Protein AF-A0AAU7DNV6-F1 (afdb_monomer)

Sequence (273 aa):
MPRALHLWHLASLDAPTVAVVWTIAFASAAGVHLDAWVLLLIACGTWCVYVGDRLLDVQRAMRLDSLDNPRERHYFHWHHRRWLIPGACAAAAIAALLIVDRMSSAARHRDSVLAAAALLYFSGVHSTATMPHWIRKRMSKEFVVGLLFTAGCAAPTLARIAPVRWPLIVCLASFAALAWLNCFAIERWESSDFETGISSRSNTLSIVFFVMAAALSFVSTQIAGMVCIAGISATLLTLLDLTRRRVSTLTLRTLADMVLLTPLILLASVRPG

pLDDT: mean 81.71, std 15.05, range [42.62, 98.12]

Radius of gyration: 18.82 Å; Cα contacts (8 Å, |Δi|>4): 271; chains: 1; bounding box: 52×43×55 Å

Foldseek 3Di:
DDPVLLCCVLLVVLLLLLLLLLLVLLCVLLVHDDDPLLSLLSSLVRSLLRLVLLQLVLVVCVVVVPVVDPDPSSVSSVVCVVPSVVSNVVSVVSNVCCCVPPNDPVLCVVVVVLVVVVVCLSVVVSPPPPDDPVCVVVDPNLLVVLLSSLCSSCSVNPVVDPPDDVLSVVLSVLSSLLSSLLSVQLVQLVDPNLPDFCLVVLQVSLVVLLVSLVVCCVPDVSSSVSSNLSSQLSVQSNVLRVCSVVDDSSVSSSSNSVSSSSSVVVVVVDDDD

Mean predicted aligned error: 8.08 Å

Organism: NCBI:txid3036704

Nearest PDB structures (foldseek):
  1vg6-assembly1_A  TM=4.071E-01  e=8.558E+00  Thermotoga maritima

Secondary structure (DSSP, 8-state):
--HHHHHHHHTT-HHHHHHHHHHHHHHHHTT----HHHHHHHHHHHHHHHHHHHHHHHHHHHHTT-TT---HHHHHHHHHHHHHHHHHHHHHHHHHHHHHHHS-HHHHHHHHHHHHHHHHHHHHHH-TTSS-HHHHHHS-HHHHHHHHHHHHHHHHHHTT-SSPPHHHHHHHHHHHHHHHHHHHHHHHHHSS-TTS-SHHHHHHHHHHHHHHHHHHTTT-HHHHHHHHHHHHHHHHHHHHHHHGGGS-HHHHHHHHHHHTTTTHHHHHHS---

Structure (mmCIF, N/CA/C/O backbone):
data_AF-A0AAU7DNV6-F1
#
_entry.id   AF-A0AAU7DNV6-F1
#
loop_
_atom_site.group_PDB
_atom_site.id
_atom_site.type_symbol
_atom_site.label_atom_id
_atom_site.label_alt_id
_atom_site.label_comp_id
_atom_site.label_asym_id
_atom_site.label_entity_id
_atom_site.label_seq_id
_atom_site.pdbx_PDB_ins_code
_atom_site.Cartn_x
_atom_site.Cartn_y
_atom_site.Cartn_z
_atom_site.occupancy
_atom_site.B_iso_or_equiv
_atom_site.auth_seq_id
_atom_site.auth_comp_id
_atom_site.auth_asym_id
_atom_site.auth_atom_id
_atom_site.pdbx_PDB_model_num
ATOM 1 N N . MET A 1 1 ? 17.230 -16.523 -4.256 1.00 54.81 1 MET A N 1
ATOM 2 C CA . MET A 1 1 ? 15.874 -16.265 -3.722 1.00 54.81 1 MET A CA 1
ATOM 3 C C . MET A 1 1 ? 14.869 -17.204 -4.377 1.00 54.81 1 MET A C 1
ATOM 5 O O . MET A 1 1 ? 15.098 -17.580 -5.523 1.00 54.81 1 MET A O 1
ATOM 9 N N . PRO A 1 2 ? 13.802 -17.622 -3.675 1.00 73.19 2 PRO A N 1
ATOM 10 C CA . PRO A 1 2 ? 12.838 -18.583 -4.205 1.00 73.19 2 PRO A CA 1
ATOM 11 C C . PRO A 1 2 ? 12.057 -17.997 -5.390 1.00 73.19 2 PRO A C 1
ATOM 13 O O . PRO A 1 2 ? 11.548 -16.880 -5.316 1.00 73.19 2 PRO A O 1
ATOM 16 N N . ARG A 1 3 ? 11.933 -18.773 -6.479 1.00 79.88 3 ARG A N 1
ATOM 17 C CA . ARG A 1 3 ? 11.238 -18.397 -7.731 1.00 79.88 3 ARG A CA 1
ATOM 18 C C . ARG A 1 3 ? 9.818 -17.855 -7.505 1.00 79.88 3 ARG A C 1
ATOM 20 O O . ARG A 1 3 ? 9.367 -17.005 -8.264 1.00 79.88 3 ARG A O 1
ATOM 27 N N . ALA A 1 4 ? 9.149 -18.301 -6.443 1.00 81.06 4 ALA A N 1
ATOM 28 C CA . ALA A 1 4 ? 7.807 -17.862 -6.069 1.00 81.06 4 ALA A CA 1
ATOM 29 C C . ALA A 1 4 ? 7.707 -16.352 -5.783 1.00 81.06 4 ALA A C 1
ATOM 31 O O . ALA A 1 4 ? 6.745 -15.727 -6.215 1.00 81.06 4 ALA A O 1
ATOM 32 N N . LEU A 1 5 ? 8.704 -15.744 -5.125 1.00 78.56 5 LEU A N 1
ATOM 33 C CA . LEU A 1 5 ? 8.682 -14.306 -4.817 1.00 78.56 5 LEU A CA 1
ATOM 34 C C . LEU A 1 5 ? 8.793 -13.455 -6.084 1.00 78.56 5 LEU A C 1
ATOM 36 O O . LEU A 1 5 ? 8.085 -12.464 -6.240 1.00 78.56 5 LEU A O 1
ATOM 40 N N . HIS A 1 6 ? 9.639 -13.877 -7.025 1.00 76.94 6 HIS A N 1
ATOM 41 C CA . HIS A 1 6 ? 9.736 -13.205 -8.316 1.00 76.94 6 HIS A CA 1
ATOM 42 C C . HIS A 1 6 ? 8.442 -13.365 -9.116 1.00 76.94 6 HIS A C 1
ATOM 44 O O . HIS A 1 6 ? 7.996 -12.398 -9.715 1.00 76.94 6 HIS A O 1
ATOM 50 N N . LEU A 1 7 ? 7.804 -14.540 -9.097 1.00 78.56 7 LEU A N 1
ATOM 51 C CA . LEU A 1 7 ? 6.511 -14.740 -9.760 1.00 78.56 7 LEU A CA 1
ATOM 52 C C . LEU A 1 7 ? 5.399 -13.888 -9.138 1.00 78.56 7 LEU A C 1
ATOM 54 O O . LEU A 1 7 ? 4.615 -13.312 -9.882 1.00 78.56 7 LEU A O 1
ATOM 58 N N . TRP A 1 8 ? 5.356 -13.758 -7.811 1.00 81.88 8 TRP A N 1
ATOM 59 C CA . TRP A 1 8 ? 4.411 -12.884 -7.108 1.00 81.88 8 TRP A CA 1
ATOM 60 C C . TRP A 1 8 ? 4.536 -11.424 -7.567 1.00 81.88 8 TRP A C 1
ATOM 62 O O . TRP A 1 8 ? 3.542 -10.814 -7.964 1.00 81.88 8 TRP A O 1
ATOM 72 N N . HIS A 1 9 ? 5.763 -10.901 -7.626 1.00 79.81 9 HIS A N 1
ATOM 73 C CA . HIS A 1 9 ? 6.027 -9.548 -8.121 1.00 79.81 9 HIS A CA 1
ATOM 74 C C . HIS A 1 9 ? 5.770 -9.412 -9.634 1.00 79.81 9 HIS A C 1
ATOM 76 O O . HIS A 1 9 ? 5.150 -8.448 -10.085 1.00 79.81 9 HIS A O 1
ATOM 82 N N . LEU A 1 10 ? 6.202 -10.381 -10.451 1.00 75.31 10 LEU A N 1
ATOM 83 C CA . LEU A 1 10 ? 6.039 -10.354 -11.912 1.00 75.31 10 LEU A CA 1
ATOM 84 C C . LEU A 1 10 ? 4.572 -10.477 -12.344 1.00 75.31 10 LEU A C 1
ATOM 86 O O . LEU A 1 10 ? 4.164 -9.808 -13.291 1.00 75.31 10 LEU A O 1
ATOM 90 N N . ALA A 1 11 ? 3.770 -11.263 -11.624 1.00 78.06 11 ALA A N 1
ATOM 91 C CA . ALA A 1 11 ? 2.325 -11.376 -11.818 1.00 78.06 11 ALA A CA 1
ATOM 92 C C . ALA A 1 11 ? 1.539 -10.170 -11.270 1.00 78.06 11 ALA A C 1
ATOM 94 O O . ALA A 1 11 ? 0.307 -10.161 -11.341 1.00 78.06 11 ALA A O 1
ATOM 95 N N . SER A 1 12 ? 2.234 -9.151 -10.743 1.00 83.19 12 SER A N 1
ATOM 96 C CA . SER A 1 12 ? 1.633 -7.929 -10.197 1.00 83.19 12 SER A CA 1
ATOM 97 C C . SER A 1 12 ? 0.739 -8.188 -8.974 1.00 83.19 12 SER A C 1
ATOM 99 O O . SER A 1 12 ? -0.202 -7.437 -8.734 1.00 83.19 12 SER A O 1
ATOM 101 N N . LEU A 1 13 ? 0.983 -9.277 -8.233 1.00 86.88 13 LEU A N 1
ATOM 102 C CA . LEU A 1 13 ? 0.188 -9.672 -7.060 1.00 86.88 13 LEU A CA 1
ATOM 103 C C . LEU A 1 13 ? 0.658 -9.002 -5.765 1.00 86.88 13 LEU A C 1
ATOM 105 O O . LEU A 1 13 ? -0.060 -9.018 -4.767 1.00 86.88 13 LEU A O 1
ATOM 109 N N . ASP A 1 14 ? 1.826 -8.379 -5.796 1.00 89.81 14 ASP A N 1
ATOM 110 C CA . ASP A 1 14 ? 2.387 -7.529 -4.752 1.00 89.81 14 ASP A CA 1
ATOM 111 C C . ASP A 1 14 ? 1.444 -6.413 -4.304 1.00 89.81 14 ASP A C 1
ATOM 113 O O . ASP A 1 14 ? 0.979 -6.430 -3.160 1.00 89.81 14 ASP A O 1
ATOM 117 N N . ALA A 1 15 ? 1.086 -5.495 -5.201 1.00 90.06 15 ALA A N 1
ATOM 118 C CA . ALA A 1 15 ? 0.243 -4.354 -4.858 1.00 90.06 15 ALA A CA 1
ATOM 119 C C . ALA A 1 15 ? -1.151 -4.765 -4.331 1.00 90.06 15 ALA A C 1
ATOM 121 O O . ALA A 1 15 ? -1.557 -4.245 -3.289 1.00 90.06 15 ALA A O 1
ATOM 122 N N . PRO A 1 16 ? -1.878 -5.724 -4.946 1.00 93.00 16 PRO A N 1
ATOM 123 C CA . PRO A 1 16 ? -3.138 -6.238 -4.399 1.00 93.00 16 PRO A CA 1
ATOM 124 C C . PRO A 1 16 ? -2.992 -6.867 -3.013 1.00 93.00 16 PRO A C 1
ATOM 126 O O . PRO A 1 16 ? -3.851 -6.662 -2.158 1.00 93.00 16 PRO A O 1
ATOM 129 N N . THR A 1 17 ? -1.907 -7.611 -2.768 1.00 94.81 17 THR A N 1
ATOM 130 C CA . THR A 1 17 ? -1.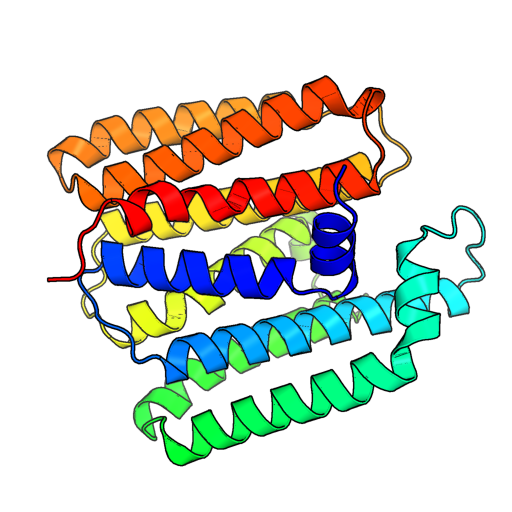665 -8.235 -1.458 1.00 94.81 17 THR A CA 1
ATOM 131 C C . THR A 1 17 ? -1.467 -7.160 -0.393 1.00 94.81 17 THR A C 1
ATOM 133 O O . THR A 1 17 ? -2.117 -7.203 0.650 1.00 94.81 17 THR A O 1
ATOM 136 N N . VAL A 1 18 ? -0.626 -6.158 -0.672 1.00 95.94 18 VAL A N 1
ATOM 137 C CA . VAL A 1 18 ? -0.413 -5.017 0.230 1.00 95.94 18 VAL A CA 1
ATOM 138 C C . VAL A 1 18 ? -1.728 -4.273 0.474 1.00 95.94 18 VAL A C 1
ATOM 140 O O . VAL A 1 18 ? -2.048 -3.973 1.624 1.00 95.94 18 VAL A O 1
ATOM 143 N N . ALA A 1 19 ? -2.518 -4.030 -0.576 1.00 95.56 19 ALA A N 1
ATOM 144 C CA . ALA A 1 19 ? -3.788 -3.319 -0.469 1.00 95.56 19 ALA A CA 1
ATOM 145 C C . ALA A 1 19 ? -4.777 -4.041 0.453 1.00 95.56 19 ALA A C 1
ATOM 147 O O . ALA A 1 19 ? -5.354 -3.426 1.349 1.00 95.56 19 ALA A O 1
ATOM 148 N N . VAL A 1 20 ? -4.941 -5.355 0.282 1.00 96.50 20 VAL A N 1
ATOM 149 C CA . VAL A 1 20 ? -5.820 -6.168 1.134 1.00 96.50 20 VAL A CA 1
ATOM 150 C C . VAL A 1 20 ? -5.336 -6.167 2.582 1.00 96.50 20 VAL A C 1
ATOM 152 O O . VAL A 1 20 ? -6.133 -5.912 3.483 1.00 96.50 20 VAL A O 1
ATOM 155 N N . VAL A 1 21 ? -4.040 -6.393 2.819 1.00 96.69 21 VAL A N 1
ATOM 156 C CA . VAL A 1 21 ? -3.469 -6.427 4.176 1.00 96.69 21 VAL A CA 1
ATOM 157 C C . VAL A 1 21 ? -3.694 -5.106 4.905 1.00 96.69 21 VAL A C 1
ATOM 159 O O . VA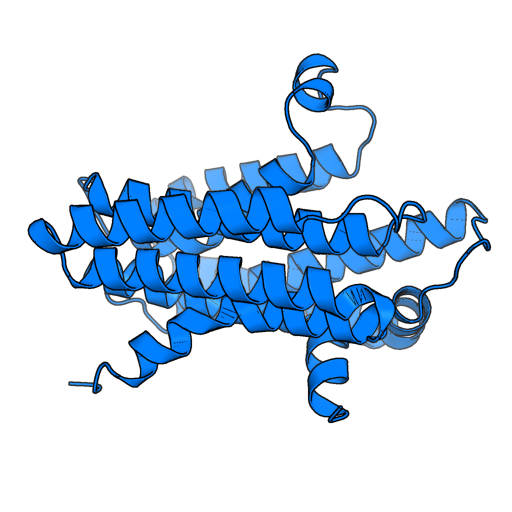L A 1 21 ? -4.159 -5.110 6.045 1.00 96.69 21 VAL A O 1
ATOM 162 N N . TRP A 1 22 ? -3.431 -3.973 4.253 1.00 96.62 22 TRP A N 1
ATOM 163 C CA . TRP A 1 22 ? -3.638 -2.662 4.867 1.00 96.62 22 TRP A CA 1
ATOM 164 C C . TRP A 1 22 ? -5.112 -2.279 4.995 1.00 96.62 22 TRP A C 1
ATOM 166 O O . TRP A 1 22 ? -5.486 -1.656 5.985 1.00 96.62 22 TRP A O 1
ATOM 176 N N . THR A 1 23 ? -5.975 -2.722 4.077 1.00 96.38 23 THR A N 1
ATOM 177 C CA . THR A 1 23 ? -7.435 -2.575 4.214 1.00 96.38 23 THR A CA 1
ATOM 178 C C . THR A 1 23 ? -7.936 -3.283 5.477 1.00 96.38 23 THR A C 1
ATOM 180 O O . THR A 1 23 ? -8.662 -2.689 6.277 1.00 96.38 23 THR A O 1
ATOM 183 N N . ILE A 1 24 ? -7.495 -4.526 5.709 1.00 96.12 24 ILE A N 1
ATOM 184 C CA . ILE A 1 24 ? -7.813 -5.279 6.931 1.00 96.12 24 ILE A CA 1
ATOM 185 C C . ILE A 1 24 ? -7.210 -4.588 8.159 1.00 96.12 24 ILE A C 1
ATOM 187 O O . ILE A 1 24 ? -7.892 -4.449 9.172 1.00 96.12 24 ILE A O 1
ATOM 191 N N . ALA A 1 25 ? -5.961 -4.121 8.083 1.00 95.25 25 ALA A N 1
ATOM 192 C CA . ALA A 1 25 ? -5.298 -3.437 9.191 1.00 95.25 25 ALA A CA 1
ATOM 193 C C . ALA A 1 25 ? -6.045 -2.161 9.614 1.00 95.25 25 ALA A C 1
ATOM 195 O O . ALA A 1 25 ? -6.243 -1.938 10.808 1.00 95.25 25 ALA A O 1
ATOM 196 N N . PHE A 1 26 ? -6.524 -1.357 8.660 1.00 95.62 26 PHE A N 1
ATOM 197 C CA . PHE A 1 26 ? -7.333 -0.174 8.954 1.00 95.62 26 PHE A CA 1
ATOM 198 C C . PHE A 1 26 ? -8.692 -0.523 9.538 1.00 95.62 26 PHE A C 1
ATOM 200 O O . PHE A 1 26 ? -9.113 0.114 10.501 1.00 95.62 26 PHE A O 1
ATOM 207 N N . ALA A 1 27 ? -9.370 -1.528 8.981 1.00 94.75 27 ALA A N 1
ATOM 208 C CA . ALA A 1 27 ? -10.641 -1.999 9.515 1.00 94.75 27 ALA A CA 1
ATOM 209 C C . ALA A 1 27 ? -10.481 -2.483 10.960 1.00 94.75 27 ALA A C 1
ATOM 211 O O . ALA A 1 27 ? -11.198 -2.022 11.845 1.00 94.75 27 ALA A O 1
ATOM 212 N N . SER A 1 28 ? -9.457 -3.302 11.212 1.00 93.44 28 SER A N 1
ATOM 213 C CA . SER A 1 28 ? -9.078 -3.759 12.545 1.00 93.44 28 SER A CA 1
ATOM 214 C C . SER A 1 28 ? -8.833 -2.572 13.476 1.00 93.44 28 SER A C 1
ATOM 216 O O . SER A 1 28 ? -9.503 -2.471 14.500 1.00 93.44 28 SER A O 1
ATOM 218 N N . ALA A 1 29 ? -7.961 -1.628 13.100 1.00 92.88 29 ALA A N 1
ATOM 219 C CA . ALA A 1 29 ? -7.630 -0.445 13.901 1.00 92.88 29 ALA A CA 1
ATOM 220 C C . ALA A 1 29 ? -8.836 0.463 14.207 1.00 92.88 29 ALA A C 1
ATOM 222 O O . ALA A 1 29 ? -8.824 1.196 15.197 1.00 92.88 29 ALA A O 1
ATOM 223 N N . ALA A 1 30 ? -9.866 0.425 13.360 1.00 93.25 30 ALA A N 1
ATOM 224 C CA . ALA A 1 30 ? -11.122 1.140 13.549 1.00 93.25 30 ALA A CA 1
ATOM 225 C C . ALA A 1 30 ? -12.202 0.317 14.281 1.00 93.25 30 ALA A C 1
ATOM 227 O O . ALA A 1 30 ? -13.277 0.851 14.548 1.00 93.25 30 ALA A O 1
ATOM 228 N N . GLY A 1 31 ? -11.946 -0.957 14.598 1.00 92.56 31 GLY A N 1
ATOM 229 C CA . GLY A 1 31 ? -12.927 -1.871 15.193 1.00 92.56 31 GLY A CA 1
ATOM 230 C C . GLY A 1 31 ? -14.056 -2.276 14.237 1.00 92.56 31 GLY A C 1
ATOM 231 O O . GLY A 1 31 ? -15.156 -2.598 14.679 1.00 92.56 31 GLY A O 1
ATOM 232 N N . VAL A 1 32 ? -13.810 -2.227 12.927 1.00 92.56 32 VAL A N 1
ATOM 233 C CA . VAL A 1 32 ? -14.787 -2.514 11.871 1.00 92.56 32 VAL A CA 1
ATOM 234 C C . VAL A 1 32 ? -14.537 -3.892 11.278 1.00 92.56 32 VAL A C 1
ATOM 236 O O . VAL A 1 32 ? -13.401 -4.260 10.985 1.00 92.56 32 VAL A O 1
ATOM 239 N N . HIS A 1 33 ? -15.618 -4.624 11.018 1.00 91.69 33 HIS A N 1
ATOM 240 C CA . HIS A 1 33 ? -15.576 -5.863 10.250 1.00 91.69 33 HIS A CA 1
ATOM 241 C C . HIS A 1 33 ? -15.886 -5.568 8.780 1.00 91.69 33 HIS A C 1
ATOM 243 O O . HIS A 1 33 ? -16.833 -4.844 8.462 1.00 91.69 33 HIS A O 1
ATOM 249 N N . LEU A 1 34 ? -15.066 -6.113 7.882 1.00 90.50 34 LEU A N 1
ATOM 250 C CA . LEU A 1 34 ? -15.271 -6.030 6.441 1.00 90.50 34 LEU A CA 1
ATOM 251 C C . LEU A 1 34 ? -15.639 -7.405 5.902 1.00 90.50 34 LEU A C 1
ATOM 253 O O . LEU A 1 34 ? -14.978 -8.397 6.205 1.00 90.50 34 LEU A O 1
ATOM 257 N N . ASP A 1 35 ? -16.661 -7.442 5.057 1.00 91.94 35 ASP A N 1
ATOM 258 C CA . ASP A 1 35 ? -17.031 -8.661 4.355 1.00 91.94 35 ASP A CA 1
ATOM 259 C C . ASP A 1 35 ? -15.944 -9.063 3.350 1.00 91.94 35 ASP A C 1
ATOM 261 O O . ASP A 1 35 ? -15.310 -8.215 2.713 1.00 91.94 35 ASP A O 1
ATOM 265 N N . ALA A 1 36 ? -15.797 -10.367 3.113 1.00 93.12 36 ALA A N 1
ATOM 266 C CA . ALA A 1 36 ? -14.807 -10.900 2.175 1.00 93.12 36 ALA A CA 1
ATOM 267 C C . ALA A 1 36 ? -14.948 -10.335 0.747 1.00 93.12 36 ALA A C 1
ATOM 269 O O . ALA A 1 36 ? -13.949 -10.162 0.049 1.00 93.12 36 ALA A O 1
ATOM 270 N N . TRP A 1 37 ? -16.169 -9.992 0.318 1.00 90.25 37 TRP A N 1
ATOM 271 C CA . TRP A 1 37 ? -16.403 -9.410 -1.007 1.00 90.25 37 TRP A CA 1
ATOM 272 C C . TRP A 1 37 ? -15.745 -8.032 -1.166 1.00 90.25 37 TRP A C 1
ATOM 274 O O . TRP A 1 37 ? -15.305 -7.696 -2.262 1.00 90.25 37 TRP A O 1
ATOM 284 N N . VAL A 1 38 ? -15.621 -7.256 -0.083 1.00 89.94 38 VAL A N 1
ATOM 285 C CA . VAL A 1 38 ? -14.932 -5.956 -0.087 1.00 89.94 38 VAL A CA 1
ATOM 286 C C . VAL A 1 38 ? -13.443 -6.157 -0.345 1.00 89.94 38 VAL A C 1
ATOM 288 O O . VAL A 1 38 ? -12.847 -5.453 -1.153 1.00 89.94 38 VAL A O 1
ATOM 291 N N . LEU A 1 39 ? -12.843 -7.148 0.316 1.00 93.69 39 LEU A N 1
ATOM 292 C CA . LEU A 1 39 ? -11.428 -7.475 0.152 1.00 93.69 39 LEU A CA 1
ATOM 293 C C . LEU A 1 39 ? -11.143 -7.994 -1.259 1.00 93.69 39 LEU A C 1
ATOM 295 O O . LEU A 1 39 ? -10.151 -7.600 -1.867 1.00 93.69 39 LEU A O 1
ATOM 299 N N . LEU A 1 40 ? -12.043 -8.819 -1.802 1.00 92.75 40 LEU A N 1
ATOM 300 C CA . LEU A 1 40 ? -11.969 -9.275 -3.187 1.00 92.75 40 LEU A CA 1
ATOM 301 C C . LEU A 1 40 ? -12.078 -8.102 -4.170 1.00 92.75 40 LEU A C 1
ATOM 303 O O . LEU A 1 40 ? -11.301 -8.029 -5.117 1.00 92.75 40 LEU A O 1
ATOM 307 N N . LEU A 1 41 ? -12.989 -7.156 -3.921 1.00 89.50 41 LEU A N 1
ATOM 308 C CA . LEU A 1 41 ? -13.134 -5.950 -4.734 1.00 89.50 41 LEU A CA 1
ATOM 309 C C . LEU A 1 41 ? -11.852 -5.104 -4.728 1.00 89.50 41 LEU A C 1
ATOM 311 O O . LEU A 1 41 ? -11.402 -4.692 -5.796 1.00 89.50 41 LEU A O 1
ATOM 315 N N . ILE A 1 42 ? -11.240 -4.887 -3.559 1.00 91.62 42 ILE A N 1
ATOM 316 C CA . ILE A 1 42 ? -9.957 -4.176 -3.440 1.00 91.62 42 ILE A CA 1
ATOM 317 C C . ILE A 1 42 ? -8.852 -4.928 -4.188 1.00 91.62 42 ILE A C 1
ATOM 319 O O . ILE A 1 42 ? -8.159 -4.325 -5.004 1.00 91.62 42 ILE A O 1
ATOM 323 N N . ALA A 1 43 ? -8.726 -6.243 -3.989 1.00 92.75 43 ALA A N 1
ATOM 324 C CA . ALA A 1 43 ? -7.722 -7.053 -4.674 1.00 92.75 43 ALA A CA 1
ATOM 325 C C . ALA A 1 43 ? -7.862 -6.969 -6.204 1.00 92.75 43 ALA A C 1
ATOM 327 O O . ALA A 1 43 ? -6.891 -6.673 -6.901 1.00 92.75 43 ALA A O 1
ATOM 328 N N . CYS A 1 44 ? -9.075 -7.179 -6.729 1.00 88.75 44 CYS A N 1
ATOM 329 C CA . CYS A 1 44 ? -9.363 -7.103 -8.159 1.00 88.75 44 CYS A CA 1
ATOM 330 C C . CYS A 1 44 ? -9.143 -5.691 -8.710 1.00 88.75 44 CYS A C 1
ATOM 332 O O . CYS A 1 44 ? -8.524 -5.544 -9.762 1.00 88.75 44 CYS A O 1
ATOM 334 N N . GLY A 1 45 ? -9.612 -4.657 -8.008 1.00 87.50 45 GLY A N 1
ATOM 335 C CA . GLY A 1 45 ? -9.465 -3.262 -8.420 1.00 87.50 45 GLY A CA 1
ATOM 336 C C . GLY A 1 45 ? -8.000 -2.836 -8.493 1.00 87.50 45 GLY A C 1
ATOM 337 O O . GLY A 1 45 ? -7.546 -2.358 -9.533 1.00 87.50 45 GLY A O 1
ATOM 338 N N . THR A 1 46 ? -7.237 -3.080 -7.424 1.00 89.62 46 THR A N 1
ATOM 339 C CA . THR A 1 46 ? -5.799 -2.790 -7.382 1.00 89.62 46 THR A CA 1
ATOM 340 C C . THR A 1 46 ? -5.049 -3.568 -8.454 1.00 89.62 46 THR A C 1
ATOM 342 O O . THR A 1 46 ? -4.215 -2.988 -9.143 1.00 89.62 46 THR A O 1
ATOM 345 N N . TRP A 1 47 ? -5.359 -4.853 -8.650 1.00 89.44 47 TRP A N 1
ATOM 346 C CA . TRP A 1 47 ? -4.677 -5.662 -9.658 1.00 89.44 47 TRP A CA 1
ATOM 347 C C . TRP A 1 47 ? -4.946 -5.160 -11.078 1.00 89.44 47 TRP A C 1
ATOM 349 O O . TRP A 1 47 ? -4.004 -5.009 -11.852 1.00 89.44 47 TRP A O 1
ATOM 359 N N . CYS A 1 48 ? -6.199 -4.821 -11.405 1.00 84.56 48 CYS A N 1
ATOM 360 C CA . CYS A 1 48 ? -6.560 -4.245 -12.703 1.00 84.56 48 CYS A CA 1
ATOM 361 C C . CYS A 1 48 ? -5.785 -2.961 -12.994 1.00 84.56 48 CYS A C 1
ATOM 363 O O . CYS A 1 48 ? -5.180 -2.831 -14.058 1.00 84.56 48 CYS A O 1
ATOM 365 N N . VAL A 1 49 ? -5.799 -2.021 -12.043 1.00 83.12 49 VAL A N 1
ATOM 366 C CA . VAL A 1 49 ? -5.103 -0.737 -12.182 1.00 83.12 49 VAL A CA 1
ATOM 367 C C . VAL A 1 49 ? -3.604 -0.967 -12.345 1.00 83.12 49 VAL A C 1
ATOM 369 O O . VAL A 1 49 ? -2.994 -0.399 -13.245 1.00 83.12 49 VAL A O 1
ATOM 372 N N . TYR A 1 50 ? -3.021 -1.846 -11.531 1.00 84.38 50 TYR A N 1
ATOM 373 C CA . TYR A 1 50 ? -1.582 -2.076 -11.514 1.00 84.38 50 TYR A CA 1
ATOM 374 C C . TYR A 1 50 ? -1.068 -2.831 -12.751 1.00 84.38 50 TYR A C 1
ATOM 376 O O . TYR A 1 50 ? -0.016 -2.499 -13.297 1.00 84.38 50 TYR A O 1
ATOM 384 N N . VAL A 1 51 ? -1.819 -3.817 -13.253 1.00 82.44 51 VAL A N 1
ATOM 385 C CA . VAL A 1 51 ? -1.522 -4.468 -14.541 1.00 82.44 51 VAL A CA 1
ATOM 386 C C . VAL A 1 51 ? -1.679 -3.476 -15.694 1.00 82.44 51 VAL A C 1
ATOM 388 O O . VAL A 1 51 ? -0.835 -3.452 -16.588 1.00 82.44 51 VAL A O 1
ATOM 391 N N . GLY A 1 52 ? -2.724 -2.642 -15.673 1.00 79.50 52 GLY A N 1
ATOM 392 C CA . GLY A 1 52 ? -2.952 -1.609 -16.684 1.00 79.50 52 GLY A CA 1
ATOM 393 C C . GLY A 1 52 ? -1.803 -0.603 -16.768 1.00 79.50 52 GLY A C 1
ATOM 394 O O . GLY A 1 52 ? -1.266 -0.386 -17.853 1.00 79.50 52 GLY A O 1
ATOM 395 N N . ASP A 1 53 ? -1.386 -0.061 -15.624 1.00 76.62 53 ASP A N 1
ATOM 396 C CA . ASP A 1 53 ? -0.238 0.842 -15.471 1.00 76.62 53 ASP A CA 1
ATOM 397 C C . ASP A 1 53 ? 1.040 0.237 -16.079 1.00 76.62 53 ASP A C 1
ATOM 399 O O . ASP A 1 53 ? 1.631 0.791 -17.008 1.00 76.62 53 ASP A O 1
ATOM 403 N N . ARG A 1 54 ? 1.379 -0.998 -15.685 1.00 76.56 54 ARG A N 1
ATOM 404 C CA . ARG A 1 54 ? 2.557 -1.712 -16.204 1.00 76.56 54 ARG A CA 1
ATOM 405 C C . ARG A 1 54 ? 2.489 -1.984 -17.713 1.00 76.56 54 ARG A C 1
ATOM 407 O O . ARG A 1 54 ? 3.516 -1.929 -18.390 1.00 76.56 54 ARG A O 1
ATOM 414 N N . LEU A 1 55 ? 1.311 -2.279 -18.269 1.00 77.50 55 LEU A N 1
ATOM 415 C CA . LEU A 1 55 ? 1.143 -2.473 -19.715 1.00 77.50 55 LEU A CA 1
ATOM 416 C C . LEU A 1 55 ? 1.298 -1.157 -20.496 1.00 77.50 55 LEU A C 1
ATOM 418 O O . LEU A 1 55 ? 1.883 -1.168 -21.582 1.00 77.50 55 LEU A O 1
ATOM 422 N N . LEU A 1 56 ? 0.805 -0.035 -19.961 1.00 74.12 56 LEU A N 1
ATOM 423 C CA . LEU A 1 56 ? 0.967 1.292 -20.566 1.00 74.12 56 LEU A CA 1
ATOM 424 C C . LEU A 1 56 ? 2.432 1.746 -20.549 1.00 74.12 56 LEU A C 1
ATOM 426 O O . LEU A 1 56 ? 2.919 2.267 -21.558 1.00 74.12 56 LEU A O 1
ATOM 430 N N . ASP A 1 57 ? 3.150 1.483 -19.458 1.00 72.25 57 ASP A N 1
ATOM 431 C CA . ASP A 1 57 ? 4.587 1.749 -19.347 1.00 72.25 57 ASP A CA 1
ATOM 432 C C . ASP A 1 57 ? 5.398 0.973 -20.392 1.00 72.25 57 ASP A C 1
ATOM 434 O O . ASP A 1 57 ? 6.243 1.550 -21.082 1.00 72.25 57 ASP A O 1
ATOM 438 N N . VAL A 1 58 ? 5.088 -0.315 -20.593 1.00 71.31 58 VAL A N 1
ATOM 439 C CA . VAL A 1 58 ? 5.701 -1.129 -21.658 1.00 71.31 58 VAL A CA 1
ATOM 440 C C . VAL A 1 58 ? 5.442 -0.523 -23.036 1.00 71.31 58 VAL A C 1
ATOM 442 O O . VAL A 1 58 ? 6.366 -0.406 -23.840 1.00 71.31 58 VAL A O 1
ATOM 445 N N . GLN A 1 59 ? 4.204 -0.112 -23.327 1.00 71.12 59 GLN A N 1
ATOM 446 C CA . GLN A 1 59 ? 3.866 0.475 -24.627 1.00 71.12 59 GLN A CA 1
ATOM 447 C C . GLN A 1 59 ? 4.634 1.772 -24.899 1.00 71.12 59 GLN A C 1
ATOM 449 O O . GLN A 1 59 ? 5.045 2.009 -26.034 1.00 71.12 59 GLN A O 1
ATOM 454 N N . ARG A 1 60 ? 4.847 2.611 -23.881 1.00 68.44 60 ARG A N 1
ATOM 455 C CA . ARG A 1 60 ? 5.622 3.854 -24.016 1.00 68.44 60 ARG A CA 1
ATOM 456 C C . ARG A 1 60 ? 7.099 3.596 -24.231 1.00 68.44 60 ARG A C 1
ATOM 458 O O . ARG A 1 60 ? 7.675 4.204 -25.128 1.00 68.44 60 ARG A O 1
ATOM 465 N N . ALA A 1 61 ? 7.679 2.683 -23.455 1.00 68.44 61 ALA A N 1
ATOM 466 C CA . ALA A 1 61 ? 9.080 2.303 -23.598 1.00 68.44 61 ALA A CA 1
ATOM 467 C C . ALA A 1 61 ? 9.379 1.776 -25.012 1.00 68.44 61 ALA A C 1
ATOM 469 O O . ALA A 1 61 ? 10.391 2.140 -25.599 1.00 68.44 61 ALA A O 1
ATOM 470 N N . MET A 1 62 ? 8.455 0.999 -25.590 1.00 68.19 62 MET A N 1
ATOM 471 C CA . MET A 1 62 ? 8.575 0.495 -26.964 1.00 68.19 62 MET A CA 1
ATOM 472 C C . MET A 1 62 ? 8.401 1.590 -28.030 1.00 68.19 62 MET A C 1
ATOM 474 O O . MET A 1 62 ? 8.987 1.489 -29.097 1.00 68.19 62 MET A O 1
ATOM 478 N N . ARG A 1 63 ? 7.591 2.629 -27.777 1.00 68.06 63 ARG A N 1
ATOM 479 C CA . ARG A 1 63 ? 7.379 3.738 -28.733 1.00 68.06 63 ARG A CA 1
ATOM 480 C C . ARG A 1 63 ? 8.534 4.736 -28.779 1.00 68.06 63 ARG A C 1
ATOM 482 O O . ARG A 1 63 ? 8.689 5.413 -29.787 1.00 68.06 63 ARG A O 1
ATOM 489 N N . LEU A 1 64 ? 9.277 4.878 -27.685 1.00 65.19 64 LEU A N 1
ATOM 490 C CA . LEU A 1 64 ? 10.339 5.878 -27.539 1.00 65.19 64 LEU A CA 1
ATOM 491 C C . LEU A 1 64 ? 11.734 5.344 -27.912 1.00 65.19 64 LEU A C 1
ATOM 493 O O . LEU A 1 64 ? 12.712 6.036 -27.639 1.00 65.19 64 LEU A O 1
ATOM 497 N N . ASP A 1 65 ? 11.833 4.129 -28.476 1.00 56.56 65 ASP A N 1
ATOM 498 C CA . ASP A 1 65 ? 13.085 3.446 -28.870 1.00 56.56 65 ASP A CA 1
ATOM 499 C C . ASP A 1 65 ? 14.212 3.556 -27.823 1.00 56.56 65 ASP A C 1
ATOM 501 O O . ASP A 1 65 ? 15.407 3.561 -28.112 1.00 56.56 65 ASP A O 1
ATOM 505 N N . SER A 1 66 ? 13.819 3.648 -26.551 1.00 54.19 66 SER A N 1
ATOM 506 C CA . SER A 1 66 ? 14.725 3.835 -25.424 1.00 54.19 66 SER A CA 1
ATOM 507 C C . SER A 1 66 ? 15.291 2.470 -25.031 1.00 54.19 66 SER A C 1
ATOM 509 O O . SER A 1 66 ? 14.899 1.877 -24.026 1.00 54.19 66 SER A O 1
ATOM 511 N N . LEU A 1 67 ? 16.182 1.936 -25.870 1.00 50.22 67 LEU A N 1
ATOM 512 C CA . LEU A 1 67 ? 16.838 0.633 -25.701 1.00 50.22 67 LEU A CA 1
ATOM 513 C C . LEU A 1 67 ? 17.875 0.604 -24.563 1.00 50.22 67 LEU A C 1
ATOM 515 O O . LEU A 1 67 ? 18.427 -0.456 -24.278 1.00 50.22 67 LEU A O 1
ATOM 519 N N . ASP A 1 68 ? 18.108 1.719 -23.866 1.00 44.09 68 ASP A N 1
ATOM 520 C CA . ASP A 1 68 ? 19.209 1.851 -22.902 1.00 44.09 68 ASP A CA 1
ATOM 521 C C . ASP A 1 68 ? 19.057 1.065 -21.591 1.00 44.09 68 ASP A C 1
ATOM 523 O O . ASP A 1 68 ? 19.995 1.028 -20.798 1.00 44.09 68 ASP A O 1
ATOM 527 N N . ASN A 1 69 ? 17.935 0.379 -21.340 1.00 45.25 69 ASN A N 1
ATOM 528 C CA . ASN A 1 69 ? 17.916 -0.729 -20.376 1.00 45.25 69 ASN A CA 1
ATOM 529 C C . ASN A 1 69 ? 16.608 -1.539 -20.478 1.00 45.25 69 ASN A C 1
ATOM 531 O O . ASN A 1 69 ? 15.612 -1.171 -19.834 1.00 45.25 69 ASN A O 1
ATOM 535 N N . PRO A 1 70 ? 16.540 -2.649 -21.237 1.00 48.31 70 PRO A N 1
ATOM 536 C CA . PRO A 1 70 ? 15.375 -3.521 -21.216 1.00 48.31 70 PRO A CA 1
ATOM 537 C C . PRO A 1 70 ? 15.350 -4.283 -19.884 1.00 48.31 70 PRO A C 1
ATOM 539 O O . PRO A 1 70 ? 15.786 -5.422 -19.764 1.00 48.31 70 PRO A O 1
ATOM 542 N N . ARG A 1 71 ? 14.823 -3.624 -18.848 1.00 59.97 71 ARG A N 1
ATOM 543 C CA . ARG A 1 71 ? 14.532 -4.219 -17.541 1.00 59.97 71 ARG A CA 1
ATOM 544 C C . ARG A 1 71 ? 13.659 -5.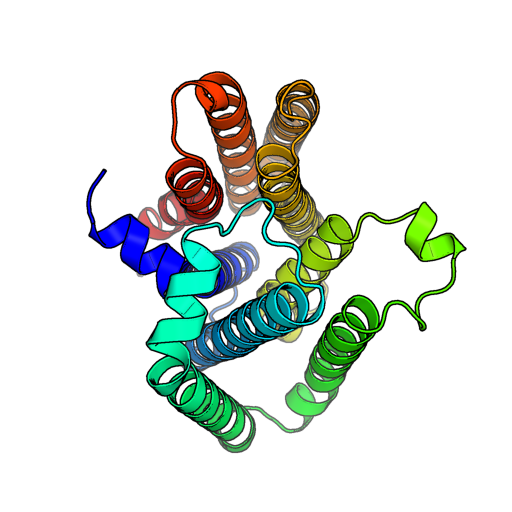450 -17.778 1.00 59.97 71 ARG A C 1
ATOM 546 O O . ARG A 1 71 ? 12.602 -5.321 -18.392 1.00 59.97 71 ARG A O 1
ATOM 553 N N . GLU A 1 72 ? 14.059 -6.602 -17.244 1.00 57.56 72 GLU A N 1
ATOM 554 C CA . GLU A 1 72 ? 13.395 -7.919 -17.350 1.00 57.56 72 GLU A CA 1
ATOM 555 C C . GLU A 1 72 ? 11.851 -7.874 -17.215 1.00 57.56 72 GLU A C 1
ATOM 557 O O . GLU A 1 72 ? 11.133 -8.672 -17.819 1.00 57.56 72 GLU A O 1
ATOM 562 N N . ARG A 1 73 ? 11.319 -6.877 -16.489 1.00 59.28 73 ARG A N 1
ATOM 563 C CA . ARG A 1 73 ? 9.885 -6.573 -16.347 1.00 59.28 73 ARG A CA 1
ATOM 564 C C . ARG A 1 73 ? 9.159 -6.267 -17.662 1.00 59.28 73 ARG A C 1
ATOM 566 O O . ARG A 1 73 ? 8.045 -6.746 -17.854 1.00 59.28 73 ARG A O 1
ATOM 573 N N . HIS A 1 74 ? 9.754 -5.479 -18.560 1.00 62.91 74 HIS A N 1
ATOM 574 C CA . HIS A 1 74 ? 9.062 -5.047 -19.777 1.00 62.91 74 HIS A CA 1
ATOM 575 C C . HIS A 1 74 ? 8.909 -6.219 -20.742 1.00 62.91 74 HIS A C 1
ATOM 577 O O . HIS A 1 74 ? 7.859 -6.381 -21.360 1.00 62.91 74 HIS A O 1
ATOM 583 N N . TYR A 1 75 ? 9.922 -7.087 -20.789 1.00 63.25 75 TYR A N 1
ATOM 584 C CA . TYR A 1 75 ? 9.871 -8.317 -21.561 1.00 63.25 75 TYR A CA 1
ATOM 585 C C . TYR A 1 75 ? 8.811 -9.279 -21.016 1.00 63.25 75 TYR A C 1
ATOM 587 O O . TYR A 1 75 ? 8.010 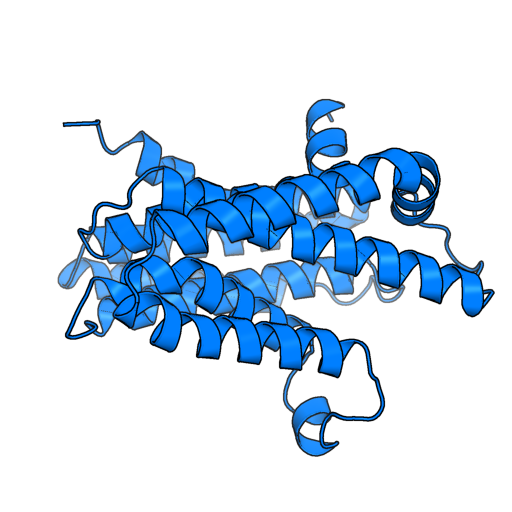-9.792 -21.792 1.00 63.25 75 TYR A O 1
ATOM 595 N N . PHE A 1 76 ? 8.740 -9.478 -19.692 1.00 64.25 76 PHE A N 1
ATOM 596 C CA . PHE A 1 76 ? 7.746 -10.374 -19.093 1.00 64.25 76 PHE A CA 1
ATOM 597 C C . PHE A 1 76 ? 6.306 -9.923 -19.375 1.00 64.25 76 PHE A C 1
ATOM 599 O O . PHE A 1 76 ? 5.511 -10.722 -19.875 1.00 64.25 76 PHE A O 1
ATOM 606 N N . HIS A 1 77 ? 5.982 -8.651 -19.112 1.00 62.59 77 HIS A N 1
ATOM 607 C CA . HIS A 1 77 ? 4.638 -8.097 -19.334 1.00 62.59 77 HIS A CA 1
ATOM 608 C C . HIS A 1 77 ? 4.277 -8.037 -20.818 1.00 62.59 77 HIS A C 1
ATOM 610 O O . HIS A 1 77 ? 3.148 -8.354 -21.186 1.00 62.59 77 HIS A O 1
ATOM 616 N N . TRP A 1 78 ? 5.236 -7.728 -21.697 1.00 66.62 78 TRP A N 1
ATOM 617 C CA . TRP A 1 78 ? 5.023 -7.808 -23.140 1.00 66.62 78 TRP A CA 1
ATOM 618 C C . TRP A 1 78 ? 4.754 -9.245 -23.593 1.00 66.62 78 TRP A C 1
ATOM 620 O O . TRP A 1 78 ? 3.784 -9.485 -24.309 1.00 66.62 78 TRP A O 1
ATOM 630 N N . HIS A 1 79 ? 5.569 -10.209 -23.166 1.00 71.25 79 HIS A N 1
ATOM 631 C CA . HIS A 1 79 ? 5.447 -11.610 -23.568 1.00 71.25 79 HIS A CA 1
ATOM 632 C C . HIS A 1 79 ? 4.137 -12.240 -23.066 1.00 71.25 79 HIS A C 1
ATOM 634 O O . HIS A 1 79 ? 3.459 -12.943 -23.814 1.00 71.25 79 HIS A O 1
ATOM 640 N N . HIS A 1 80 ? 3.720 -11.913 -21.839 1.00 75.56 80 HIS A N 1
ATOM 641 C CA . HIS A 1 80 ? 2.525 -12.476 -21.202 1.00 75.56 80 HIS A CA 1
ATOM 642 C C . HIS A 1 80 ? 1.274 -11.595 -21.327 1.00 75.56 80 HIS A C 1
ATOM 644 O O . HIS A 1 80 ? 0.234 -11.936 -20.763 1.00 75.56 80 HIS A O 1
ATOM 650 N N . ARG A 1 81 ? 1.308 -10.503 -22.109 1.00 76.69 81 ARG A N 1
ATOM 651 C CA . ARG A 1 81 ? 0.154 -9.596 -22.296 1.00 76.69 81 ARG A CA 1
ATOM 652 C C . ARG A 1 81 ? -1.124 -10.312 -22.734 1.00 76.69 81 ARG A C 1
ATOM 654 O O . ARG A 1 81 ? -2.217 -9.903 -22.364 1.00 76.69 81 ARG A O 1
ATOM 661 N N . ARG A 1 82 ? -0.984 -11.408 -23.490 1.00 74.00 82 ARG A N 1
ATOM 662 C CA . ARG A 1 82 ? -2.100 -12.250 -23.952 1.00 74.00 82 ARG A CA 1
ATOM 663 C C . ARG A 1 82 ? -2.855 -12.938 -22.812 1.00 74.00 82 ARG A C 1
ATOM 665 O O . ARG A 1 82 ? -4.005 -13.289 -23.010 1.00 74.00 82 ARG A O 1
ATOM 672 N N . TRP A 1 83 ? -2.234 -13.096 -21.645 1.00 80.00 83 TRP A N 1
ATOM 673 C CA . TRP A 1 83 ? -2.856 -13.640 -20.435 1.00 80.00 83 TRP A CA 1
ATOM 674 C C . TRP A 1 83 ? -3.222 -12.539 -19.438 1.00 80.00 83 TRP A C 1
ATOM 676 O O . TRP A 1 83 ? -4.289 -12.581 -18.831 1.00 80.00 83 TRP A O 1
ATOM 686 N N . LEU A 1 84 ? -2.371 -11.517 -19.320 1.00 78.81 84 LEU A N 1
ATOM 687 C CA . LEU A 1 84 ? -2.584 -10.397 -18.404 1.00 78.81 84 LEU A CA 1
ATOM 688 C C . LEU A 1 84 ? -3.788 -9.535 -18.794 1.00 78.81 84 LEU A C 1
ATOM 690 O O . LEU A 1 84 ? -4.531 -9.122 -17.913 1.00 78.81 84 LEU A O 1
ATOM 694 N N . ILE A 1 85 ? -4.014 -9.292 -20.091 1.00 81.12 85 ILE A N 1
ATOM 695 C CA . ILE A 1 85 ? -5.152 -8.485 -20.557 1.00 81.12 85 ILE A CA 1
ATOM 696 C C . ILE A 1 85 ? -6.487 -9.194 -20.273 1.00 81.12 85 ILE A C 1
ATOM 698 O O . ILE A 1 85 ? -7.315 -8.591 -19.593 1.00 81.12 85 ILE A O 1
ATOM 702 N N . PRO A 1 86 ? -6.718 -10.459 -20.696 1.00 83.81 86 PRO A N 1
ATOM 703 C CA . PRO A 1 86 ? -7.951 -11.165 -20.342 1.00 83.81 86 PRO A CA 1
ATOM 704 C C . PRO A 1 86 ? -8.139 -11.298 -18.834 1.00 83.81 86 PRO A C 1
ATOM 706 O O . PRO A 1 86 ? -9.254 -11.142 -18.346 1.00 83.81 86 PRO A O 1
ATOM 709 N N . GLY A 1 87 ? -7.050 -11.532 -18.097 1.00 84.75 87 GLY A N 1
ATOM 710 C CA . GLY A 1 87 ? -7.066 -11.542 -16.643 1.00 84.75 87 GLY A CA 1
ATOM 711 C C . GLY A 1 87 ? -7.583 -10.221 -16.073 1.00 84.75 87 GLY A C 1
ATOM 712 O O . GLY A 1 87 ? -8.572 -10.223 -15.345 1.00 84.75 87 GLY A O 1
ATOM 713 N N . ALA A 1 88 ? -6.978 -9.092 -16.449 1.00 83.38 88 ALA A N 1
ATOM 714 C CA . ALA A 1 88 ? -7.400 -7.768 -15.997 1.00 83.38 88 ALA A CA 1
ATOM 715 C C . ALA A 1 88 ? -8.860 -7.468 -16.384 1.00 83.38 88 ALA A C 1
ATOM 717 O O . ALA A 1 88 ? -9.614 -6.944 -15.569 1.00 83.38 88 ALA A O 1
ATOM 718 N N . CYS A 1 89 ? -9.304 -7.864 -17.582 1.00 84.56 89 CYS A N 1
ATOM 719 C CA . CYS A 1 89 ? -10.709 -7.753 -17.984 1.00 84.56 89 CYS A CA 1
ATOM 720 C C . CYS A 1 89 ? -11.637 -8.589 -17.090 1.00 84.56 89 CYS A C 1
ATOM 722 O O . CYS A 1 89 ? -12.682 -8.096 -16.671 1.00 84.56 89 CYS A O 1
ATOM 724 N N . ALA A 1 90 ? -11.259 -9.828 -16.767 1.00 86.38 90 ALA A N 1
ATOM 725 C CA . ALA A 1 90 ? -12.032 -10.688 -15.878 1.00 86.38 90 ALA A CA 1
ATOM 726 C C . ALA A 1 90 ? -12.105 -10.109 -14.457 1.00 86.38 90 ALA A C 1
ATOM 728 O O . ALA A 1 90 ? -13.184 -10.049 -13.875 1.00 86.38 90 ALA A O 1
ATOM 729 N N . ALA A 1 91 ? -10.991 -9.615 -13.915 1.00 86.06 91 ALA A N 1
ATOM 730 C CA . ALA A 1 91 ? -10.972 -8.965 -12.608 1.00 86.06 91 ALA A CA 1
ATOM 731 C C . ALA A 1 91 ? -11.797 -7.666 -12.589 1.00 86.06 91 ALA A C 1
ATOM 733 O O . ALA A 1 91 ? -12.506 -7.415 -11.615 1.00 86.06 91 ALA A O 1
ATOM 734 N N . ALA A 1 92 ? -11.781 -6.880 -13.670 1.00 84.94 92 ALA A N 1
ATOM 735 C CA . ALA A 1 92 ? -12.617 -5.689 -13.805 1.00 84.94 92 ALA A CA 1
ATOM 736 C C . ALA A 1 92 ? -14.107 -6.054 -13.871 1.00 84.94 92 ALA A C 1
ATOM 738 O O . ALA A 1 92 ? -14.930 -5.401 -13.231 1.00 84.94 92 ALA A O 1
ATOM 739 N N . ALA A 1 93 ? -14.455 -7.126 -14.589 1.00 87.00 93 ALA A N 1
ATOM 740 C CA . ALA A 1 93 ? -15.817 -7.642 -14.640 1.00 87.00 93 ALA A CA 1
ATOM 741 C C . ALA A 1 93 ? -16.286 -8.132 -13.262 1.00 87.00 93 ALA A C 1
ATOM 743 O O . ALA A 1 93 ? -17.372 -7.762 -12.826 1.00 87.00 93 ALA A O 1
ATOM 744 N N . ILE A 1 94 ? -15.456 -8.891 -12.536 1.00 88.12 94 ILE A N 1
ATOM 745 C CA . ILE A 1 94 ? -15.749 -9.328 -11.162 1.00 88.12 94 ILE A CA 1
ATOM 746 C C . ILE A 1 94 ? -15.966 -8.114 -10.252 1.00 88.12 94 ILE A C 1
ATOM 748 O O . ILE A 1 94 ? -16.967 -8.058 -9.541 1.00 88.12 94 ILE A O 1
ATOM 752 N N . ALA A 1 95 ? -15.078 -7.119 -10.303 1.00 85.50 95 ALA A N 1
ATOM 753 C CA . ALA A 1 95 ? -15.218 -5.892 -9.526 1.00 85.50 95 ALA A CA 1
ATOM 754 C C . ALA A 1 95 ? -16.535 -5.160 -9.841 1.00 85.50 95 ALA A C 1
ATOM 756 O O . ALA A 1 95 ? -17.262 -4.776 -8.924 1.00 85.50 95 ALA A O 1
ATOM 757 N N . ALA A 1 96 ? -16.882 -5.019 -11.124 1.00 84.44 96 ALA A N 1
ATOM 758 C CA . ALA A 1 96 ? -18.130 -4.395 -11.552 1.00 84.44 96 ALA A CA 1
ATOM 759 C C . ALA A 1 96 ? -19.363 -5.169 -11.057 1.00 84.44 96 ALA A C 1
ATOM 761 O O . ALA A 1 96 ? -20.295 -4.559 -10.534 1.00 84.44 96 ALA A O 1
ATOM 762 N N . LEU A 1 97 ? -19.349 -6.501 -11.155 1.00 87.44 97 LEU A N 1
ATOM 763 C CA . LEU A 1 97 ? -20.426 -7.356 -10.654 1.00 87.44 97 LEU A CA 1
ATOM 764 C C . LEU A 1 97 ? -20.608 -7.203 -9.141 1.00 87.44 97 LEU A C 1
ATOM 766 O O . LEU A 1 97 ? -21.732 -7.013 -8.686 1.00 87.44 97 LEU A O 1
ATOM 770 N N . LEU A 1 98 ? -19.520 -7.203 -8.365 1.00 85.50 98 LEU A N 1
ATOM 771 C CA . LEU A 1 98 ? -19.577 -6.998 -6.913 1.00 85.50 98 LEU A CA 1
ATOM 772 C C . LEU A 1 98 ? -20.144 -5.620 -6.544 1.00 85.50 98 LEU A C 1
ATOM 774 O O . LEU A 1 98 ? -20.944 -5.518 -5.616 1.00 85.50 98 LEU A O 1
ATOM 778 N N . ILE A 1 99 ? -19.774 -4.565 -7.274 1.00 82.69 99 ILE A N 1
ATOM 779 C CA . ILE A 1 99 ? -20.314 -3.214 -7.055 1.00 82.69 99 ILE A CA 1
ATOM 780 C C . ILE A 1 99 ? -21.817 -3.160 -7.364 1.00 82.69 99 ILE A C 1
ATOM 782 O O . ILE A 1 99 ? -22.582 -2.519 -6.641 1.00 82.69 99 ILE A O 1
ATOM 786 N N . VAL A 1 100 ? -22.268 -3.808 -8.438 1.00 83.69 100 VAL A N 1
ATOM 787 C CA . VAL A 1 100 ? -23.687 -3.795 -8.820 1.00 83.69 100 VAL A CA 1
ATOM 788 C C . VAL A 1 100 ? -24.534 -4.617 -7.846 1.00 83.69 100 VAL A C 1
ATOM 790 O O . VAL A 1 100 ? -25.584 -4.132 -7.424 1.00 83.69 100 VAL A O 1
ATOM 793 N N . ASP A 1 101 ? -24.060 -5.807 -7.469 1.00 86.12 101 ASP A N 1
ATOM 794 C CA . ASP A 1 101 ? -24.789 -6.791 -6.657 1.00 86.12 101 ASP A CA 1
ATOM 795 C C . ASP A 1 101 ? -24.750 -6.486 -5.151 1.00 86.12 101 ASP A C 1
ATOM 797 O O . ASP A 1 101 ? -25.771 -6.545 -4.470 1.00 86.12 101 ASP A O 1
ATOM 801 N N . ARG A 1 102 ? -23.574 -6.140 -4.606 1.00 84.12 102 ARG A N 1
ATOM 802 C CA . ARG A 1 102 ? -23.349 -6.086 -3.147 1.00 84.12 102 ARG A CA 1
ATOM 803 C C . ARG A 1 102 ? -23.300 -4.684 -2.561 1.00 84.12 102 ARG A C 1
ATOM 805 O O . ARG A 1 102 ? -23.500 -4.520 -1.358 1.00 84.12 102 ARG A O 1
ATOM 812 N N . MET A 1 103 ? -23.028 -3.666 -3.371 1.00 78.75 103 MET A N 1
ATOM 813 C CA . MET A 1 103 ? -22.856 -2.304 -2.875 1.00 78.75 103 MET A CA 1
ATOM 814 C C . MET A 1 103 ? -24.180 -1.536 -2.880 1.00 78.75 103 MET A C 1
ATOM 816 O O . MET A 1 103 ? -24.835 -1.393 -3.915 1.00 78.75 103 MET A O 1
ATOM 820 N N . SER A 1 104 ? -24.562 -0.987 -1.724 1.00 75.88 104 SER A N 1
ATOM 821 C CA . SER A 1 104 ? -25.759 -0.149 -1.612 1.00 75.88 104 SER A CA 1
ATOM 822 C C . SER A 1 104 ? -25.648 1.103 -2.492 1.00 75.88 104 SER A C 1
ATOM 824 O O . SER A 1 104 ? -24.561 1.650 -2.695 1.00 75.88 104 SER A O 1
ATOM 826 N N . SER A 1 105 ? -26.777 1.599 -3.008 1.00 67.00 105 SER A N 1
ATOM 827 C CA . SER A 1 105 ? -26.804 2.783 -3.885 1.00 67.00 105 SER A CA 1
ATOM 828 C C . SER A 1 105 ? -26.172 4.025 -3.244 1.00 67.00 105 SER A C 1
ATOM 830 O O . SER A 1 105 ? -25.488 4.785 -3.927 1.00 67.00 105 SER A O 1
ATOM 832 N N . ALA A 1 106 ? -26.329 4.195 -1.929 1.00 64.12 106 ALA A N 1
ATOM 833 C CA . ALA A 1 106 ? -25.720 5.285 -1.172 1.00 64.12 106 ALA A CA 1
ATOM 834 C C . ALA A 1 106 ? -24.186 5.167 -1.080 1.00 64.12 106 ALA A C 1
ATOM 836 O O . ALA A 1 106 ? -23.484 6.168 -1.230 1.00 64.12 106 ALA A O 1
ATOM 837 N N . ALA A 1 107 ? -23.657 3.953 -0.880 1.00 62.84 107 ALA A N 1
ATOM 838 C CA . ALA A 1 107 ? -22.215 3.713 -0.881 1.00 62.84 107 ALA A CA 1
ATOM 839 C C . ALA A 1 107 ? -21.625 3.913 -2.285 1.00 62.84 107 ALA A C 1
ATOM 841 O O . ALA A 1 107 ? -20.583 4.554 -2.426 1.00 62.84 107 ALA A O 1
ATOM 842 N N . ARG A 1 108 ? -22.337 3.471 -3.336 1.00 64.75 108 ARG A N 1
ATOM 843 C CA . ARG A 1 108 ? -21.914 3.656 -4.734 1.00 64.75 108 ARG A CA 1
ATOM 844 C C . ARG A 1 108 ? -21.637 5.118 -5.069 1.00 64.75 108 ARG A C 1
ATOM 846 O O . ARG A 1 108 ? -20.622 5.388 -5.697 1.00 64.75 108 ARG A O 1
ATOM 853 N N . HIS A 1 109 ? -22.477 6.061 -4.636 1.00 61.12 109 HIS A N 1
ATOM 854 C CA . HIS A 1 109 ? -22.280 7.490 -4.924 1.00 61.12 109 HIS A CA 1
ATOM 855 C C . HIS A 1 109 ? -21.077 8.118 -4.207 1.00 61.12 109 HIS A C 1
ATOM 857 O O . HIS A 1 109 ? -20.400 8.958 -4.793 1.00 61.12 109 HIS A O 1
ATOM 863 N N . ARG A 1 110 ? -20.783 7.726 -2.960 1.00 59.53 110 ARG A N 1
ATOM 864 C CA . ARG A 1 110 ? -19.622 8.258 -2.222 1.00 59.53 110 ARG A CA 1
ATOM 865 C C . ARG A 1 110 ? -18.303 7.692 -2.744 1.00 59.53 110 ARG A C 1
ATOM 867 O O . ARG A 1 110 ? -17.358 8.449 -2.956 1.00 59.53 110 ARG A O 1
ATOM 874 N N . ASP A 1 111 ? -18.264 6.395 -3.028 1.00 59.31 111 ASP A N 1
ATOM 875 C CA . ASP A 1 111 ? -17.035 5.725 -3.461 1.00 59.31 111 ASP A CA 1
ATOM 876 C C . ASP A 1 111 ? -16.744 5.927 -4.955 1.00 59.31 111 ASP A C 1
ATOM 878 O O . ASP A 1 111 ? -15.586 5.885 -5.369 1.00 59.31 111 ASP A O 1
ATOM 882 N N . SER A 1 112 ? -17.752 6.256 -5.772 1.00 58.19 112 SER A N 1
ATOM 883 C CA . SER A 1 112 ? -17.526 6.642 -7.173 1.00 58.19 112 SER A CA 1
ATOM 884 C C . SER A 1 112 ? -16.819 7.989 -7.322 1.00 58.19 112 SER A C 1
ATOM 886 O O . SER A 1 112 ? -16.128 8.176 -8.317 1.00 58.19 112 SER A O 1
ATOM 888 N N . VAL A 1 113 ? -16.875 8.885 -6.327 1.00 59.72 113 VAL A N 1
ATOM 889 C CA . VAL A 1 113 ? -16.049 10.109 -6.310 1.00 59.72 113 VAL A CA 1
ATOM 890 C C . VAL A 1 113 ? -14.575 9.768 -6.089 1.00 59.72 113 VAL A C 1
ATOM 892 O O . VAL A 1 113 ? -13.716 10.306 -6.781 1.00 59.72 113 VAL A O 1
ATOM 895 N N . LEU A 1 114 ? -14.273 8.842 -5.175 1.00 57.94 114 LEU A N 1
ATOM 896 C CA . LEU A 1 114 ? -12.912 8.341 -4.947 1.00 57.94 114 LEU A CA 1
ATOM 897 C C . LEU A 1 114 ? -12.387 7.559 -6.156 1.00 57.94 114 LEU A C 1
ATOM 899 O O . LEU A 1 114 ? -11.256 7.785 -6.581 1.00 57.94 114 LEU A O 1
ATOM 903 N N . ALA A 1 115 ? -13.214 6.701 -6.757 1.00 60.16 115 ALA A N 1
ATOM 904 C CA . ALA A 1 115 ? -12.870 5.983 -7.980 1.00 60.16 115 ALA A CA 1
ATOM 905 C C . ALA A 1 115 ? -12.663 6.939 -9.166 1.00 60.16 115 ALA A C 1
ATOM 907 O O . ALA A 1 115 ? -11.698 6.788 -9.910 1.00 60.16 115 ALA A O 1
ATOM 908 N N . ALA A 1 116 ? -13.509 7.963 -9.319 1.00 57.62 116 ALA A N 1
ATOM 909 C CA . ALA A 1 116 ? -13.349 8.994 -10.340 1.00 57.62 116 ALA A CA 1
ATOM 910 C C . ALA A 1 116 ? -12.098 9.847 -10.097 1.00 57.62 116 ALA A C 1
ATOM 912 O O . ALA A 1 116 ? -11.367 10.116 -11.041 1.00 57.62 116 ALA A O 1
ATOM 913 N N . ALA A 1 117 ? -11.801 10.225 -8.852 1.00 59.25 117 ALA A N 1
ATOM 914 C CA . ALA A 1 117 ? -10.580 10.948 -8.502 1.00 59.25 117 ALA A CA 1
ATOM 915 C C . ALA A 1 117 ? -9.321 10.106 -8.769 1.00 59.25 117 ALA A C 1
ATOM 917 O O . ALA A 1 117 ? -8.351 10.617 -9.326 1.00 59.25 117 ALA A O 1
ATOM 918 N N . ALA A 1 118 ? -9.352 8.808 -8.447 1.00 58.44 118 ALA A N 1
ATOM 919 C CA . ALA A 1 118 ? -8.279 7.878 -8.778 1.00 58.44 118 ALA A CA 1
ATOM 920 C C . ALA A 1 118 ? -8.116 7.739 -10.300 1.00 58.44 118 ALA A C 1
ATOM 922 O O . ALA A 1 118 ? -7.008 7.889 -10.804 1.00 58.44 118 ALA A O 1
ATOM 923 N N . LEU A 1 119 ? -9.203 7.542 -11.053 1.00 61.66 119 LEU A N 1
ATOM 924 C CA . LEU A 1 119 ? -9.177 7.464 -12.519 1.00 61.66 119 LEU A CA 1
ATOM 925 C C . LEU A 1 119 ? -8.684 8.766 -13.167 1.00 61.66 119 LEU A C 1
ATOM 927 O O . LEU A 1 119 ? -7.868 8.714 -14.087 1.00 61.66 119 LEU A O 1
ATOM 931 N N . LEU A 1 120 ? -9.126 9.930 -12.683 1.00 58.81 120 LEU A N 1
ATOM 932 C CA . LEU A 1 120 ? -8.672 11.251 -13.138 1.00 58.81 120 LEU A CA 1
ATOM 933 C C . LEU A 1 120 ? -7.189 11.473 -12.839 1.00 58.81 120 LEU A C 1
ATOM 935 O O . LEU A 1 120 ? -6.469 12.040 -13.657 1.00 58.81 120 LEU A O 1
ATOM 939 N N . TYR A 1 121 ? -6.702 10.984 -11.702 1.00 58.38 121 TYR A N 1
ATOM 940 C CA . TYR A 1 121 ? -5.282 11.026 -11.398 1.00 58.38 121 TYR A CA 1
ATOM 941 C C . TYR A 1 121 ? -4.469 10.070 -12.277 1.00 58.38 121 TYR A C 1
ATOM 943 O O . TYR A 1 121 ? -3.477 10.493 -12.861 1.00 58.38 121 TYR A O 1
ATOM 951 N N . PHE A 1 122 ? -4.880 8.805 -12.416 1.00 56.56 122 PHE A N 1
ATOM 952 C CA . PHE A 1 122 ? -4.165 7.826 -13.242 1.00 56.56 122 PHE A CA 1
ATOM 953 C C . PHE A 1 122 ? -4.108 8.269 -14.707 1.00 56.56 122 PHE A C 1
ATOM 955 O O . PHE A 1 122 ? -3.047 8.206 -15.328 1.00 56.56 122 PHE A O 1
ATOM 962 N N . SER A 1 123 ? -5.209 8.812 -15.234 1.00 52.25 123 SER A N 1
ATOM 963 C CA . SER A 1 123 ? -5.243 9.427 -16.566 1.00 52.25 123 SER A CA 1
ATOM 964 C C . SER A 1 123 ? -4.414 10.716 -16.644 1.00 52.25 123 SER A C 1
ATOM 966 O O . SER A 1 123 ? -3.710 10.923 -17.631 1.00 52.25 123 SER A O 1
ATOM 968 N N . GLY A 1 124 ? -4.409 11.546 -15.596 1.00 51.50 124 GLY A N 1
ATOM 969 C CA . GLY A 1 124 ? -3.632 12.787 -15.518 1.00 51.50 124 GLY A CA 1
ATOM 970 C C . GLY A 1 124 ? -2.119 12.603 -15.338 1.00 51.50 124 GLY A C 1
ATOM 971 O O . GLY A 1 124 ? -1.353 13.423 -15.831 1.00 51.50 124 GLY A O 1
ATOM 972 N N . VAL A 1 125 ? -1.665 11.532 -14.683 1.00 50.69 125 VAL A N 1
ATOM 973 C CA . VAL A 1 125 ? -0.238 11.163 -14.578 1.00 50.69 125 VAL A CA 1
ATOM 974 C C . VAL A 1 125 ? 0.276 10.578 -15.884 1.00 50.69 125 VAL A C 1
ATOM 976 O O . VAL A 1 125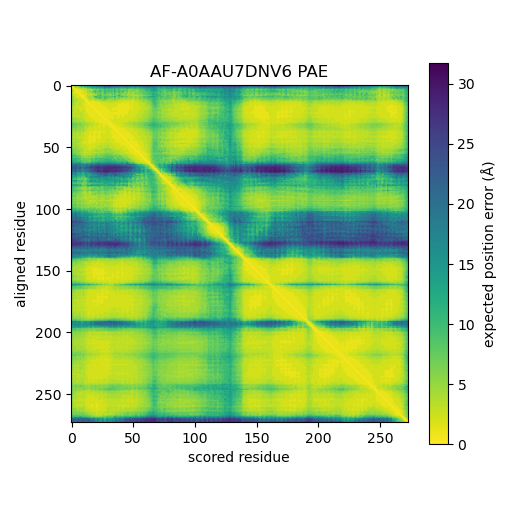 ? 1.424 10.801 -16.266 1.00 50.69 125 VAL A O 1
ATOM 979 N N . HIS A 1 126 ? -0.587 9.865 -16.602 1.00 47.84 126 HIS A N 1
ATOM 980 C CA . HIS A 1 126 ? -0.250 9.320 -17.903 1.00 47.84 126 HIS A CA 1
ATOM 981 C C . HIS A 1 126 ? -0.316 10.391 -19.000 1.00 47.84 126 HIS A C 1
ATOM 983 O O . HIS A 1 126 ? 0.497 10.355 -19.919 1.00 47.84 126 HIS A O 1
ATOM 989 N N . SER A 1 127 ? -1.180 11.393 -18.903 1.00 43.81 127 SER A N 1
ATOM 990 C CA . SER A 1 127 ? -1.136 12.556 -19.788 1.00 43.81 127 SER A CA 1
ATOM 991 C C . SER A 1 127 ? -0.215 13.627 -19.208 1.00 43.81 127 SER A C 1
ATOM 993 O O . SER A 1 127 ? -0.635 14.483 -18.435 1.00 43.81 127 SER A O 1
ATOM 995 N N . THR A 1 128 ? 1.044 13.649 -19.650 1.00 42.62 128 THR A N 1
ATOM 996 C CA . THR A 1 128 ? 2.049 14.686 -19.326 1.00 42.62 128 THR A CA 1
ATOM 997 C C . THR A 1 128 ? 1.608 16.133 -19.623 1.00 42.62 128 THR A C 1
ATOM 999 O O . THR A 1 128 ? 2.328 17.069 -19.272 1.00 42.62 128 THR A O 1
ATOM 1002 N N . ALA A 1 129 ? 0.429 16.334 -20.222 1.00 44.94 129 ALA A N 1
ATOM 1003 C CA . ALA A 1 129 ? -0.116 17.611 -20.668 1.00 44.94 129 ALA A CA 1
ATOM 1004 C C . ALA A 1 129 ? -1.136 18.283 -19.718 1.00 44.94 129 ALA A C 1
ATOM 1006 O O . ALA A 1 129 ? -1.462 19.443 -19.948 1.00 44.94 129 ALA A O 1
ATOM 1007 N N . THR A 1 130 ? -1.646 17.621 -18.668 1.00 44.38 130 THR A N 1
ATOM 1008 C CA . THR A 1 130 ? -2.836 18.127 -17.931 1.00 44.38 130 THR A CA 1
ATOM 1009 C C . THR A 1 130 ? -2.634 18.519 -16.464 1.00 44.38 130 THR A C 1
ATOM 1011 O O . THR A 1 130 ? -3.539 19.100 -15.871 1.00 44.38 130 THR A O 1
ATOM 1014 N N . MET A 1 131 ? -1.469 18.269 -15.857 1.00 46.75 131 MET A N 1
ATOM 1015 C CA . MET A 1 131 ? -1.198 18.749 -14.492 1.00 46.75 131 MET A CA 1
ATOM 1016 C C . MET A 1 131 ? -0.664 20.192 -14.496 1.00 46.75 131 MET A C 1
ATOM 1018 O O . MET A 1 131 ? 0.342 20.462 -15.159 1.00 46.75 131 MET A O 1
ATOM 1022 N N . PRO A 1 132 ? -1.253 21.112 -13.706 1.00 53.72 132 PRO A N 1
ATOM 1023 C CA . PRO A 1 132 ? -0.714 22.451 -13.517 1.00 53.72 132 PRO A CA 1
ATOM 1024 C C . PRO A 1 132 ? 0.742 22.401 -13.039 1.00 53.72 132 PRO A C 1
ATOM 1026 O O . PRO A 1 132 ? 1.080 21.698 -12.084 1.00 53.72 132 PRO A O 1
ATOM 1029 N N . HIS A 1 133 ? 1.613 23.182 -13.681 1.00 56.59 133 HIS A N 1
ATOM 1030 C CA . HIS A 1 133 ? 3.065 23.159 -13.464 1.00 56.59 133 HIS A CA 1
ATOM 1031 C C . HIS A 1 133 ? 3.485 23.309 -11.984 1.00 56.59 133 HIS A C 1
ATOM 1033 O O . HIS A 1 133 ? 4.478 22.722 -11.553 1.00 56.59 133 HIS A O 1
ATOM 1039 N N . TRP A 1 134 ? 2.705 24.041 -11.181 1.00 54.50 134 TRP A N 1
ATOM 1040 C CA . TRP A 1 134 ? 2.951 24.247 -9.751 1.00 54.50 134 TRP A CA 1
ATOM 1041 C C . TRP A 1 134 ? 2.724 22.989 -8.898 1.00 54.50 134 TRP A C 1
ATOM 1043 O O . TRP A 1 134 ? 3.466 22.777 -7.942 1.00 54.50 134 TRP A O 1
ATOM 1053 N N . ILE A 1 135 ? 1.767 22.126 -9.261 1.00 56.81 135 ILE A N 1
ATOM 1054 C CA . ILE A 1 135 ? 1.531 20.844 -8.576 1.00 56.81 135 ILE A CA 1
ATOM 1055 C C . ILE A 1 135 ? 2.674 19.882 -8.894 1.00 56.81 135 ILE A C 1
ATOM 1057 O O . ILE A 1 135 ? 3.264 19.307 -7.983 1.00 56.81 135 ILE A O 1
ATOM 1061 N N . ARG A 1 136 ? 3.078 19.804 -10.169 1.00 57.09 136 ARG A N 1
ATOM 1062 C CA . ARG A 1 136 ? 4.206 18.969 -10.618 1.00 57.09 136 ARG A CA 1
ATOM 1063 C C . ARG A 1 136 ? 5.537 19.351 -9.958 1.00 57.09 136 ARG A C 1
ATOM 1065 O O . ARG A 1 136 ? 6.389 18.496 -9.758 1.00 57.09 136 ARG A O 1
ATOM 1072 N N . LYS A 1 137 ? 5.726 20.634 -9.627 1.00 56.16 137 LYS A N 1
ATOM 1073 C CA . LYS A 1 137 ? 6.927 21.130 -8.935 1.00 56.16 137 LYS A CA 1
ATOM 1074 C C . LYS A 1 137 ? 6.905 20.850 -7.426 1.00 56.16 137 LYS A C 1
ATOM 1076 O O . LYS A 1 137 ? 7.966 20.788 -6.814 1.00 56.16 137 LYS A O 1
ATOM 1081 N N . ARG A 1 138 ? 5.719 20.724 -6.820 1.00 53.56 138 ARG A N 1
ATOM 1082 C CA . ARG A 1 138 ? 5.549 20.637 -5.359 1.00 53.56 138 ARG A CA 1
ATOM 1083 C C . ARG A 1 138 ? 5.256 19.223 -4.855 1.00 53.56 138 ARG A C 1
ATOM 1085 O O . ARG A 1 138 ? 5.502 18.956 -3.685 1.00 53.56 138 ARG A O 1
ATOM 1092 N N . MET A 1 139 ? 4.753 18.333 -5.709 1.00 57.22 139 MET A N 1
ATOM 1093 C CA . MET A 1 139 ? 4.418 16.954 -5.353 1.00 57.22 139 MET A CA 1
ATOM 1094 C C . MET A 1 139 ? 5.122 15.989 -6.302 1.00 57.22 139 MET A C 1
ATOM 1096 O O . MET A 1 139 ? 4.926 16.051 -7.516 1.00 57.22 139 MET A O 1
ATOM 1100 N N . SER A 1 140 ? 5.948 15.100 -5.744 1.00 72.12 140 SER A N 1
ATOM 1101 C CA . SER A 1 140 ? 6.520 13.998 -6.514 1.00 72.12 140 SER A CA 1
ATOM 1102 C C . SER A 1 140 ? 5.384 13.040 -6.898 1.00 72.12 140 SER A C 1
ATOM 1104 O O . SER A 1 140 ? 4.422 12.880 -6.137 1.00 72.12 140 SER A O 1
ATOM 1106 N N . LYS A 1 141 ? 5.434 12.436 -8.088 1.00 75.75 141 LYS A N 1
ATOM 1107 C CA . LYS A 1 141 ? 4.364 11.532 -8.558 1.00 75.75 141 LYS A CA 1
ATOM 1108 C C . LYS A 1 141 ? 4.152 10.366 -7.573 1.00 75.75 141 LYS A C 1
ATOM 1110 O O . LYS A 1 141 ? 3.021 9.965 -7.323 1.00 75.75 141 LYS A O 1
ATOM 1115 N N . GLU A 1 142 ? 5.216 9.913 -6.914 1.00 81.56 142 GLU A N 1
ATOM 1116 C CA . GLU A 1 142 ? 5.219 8.866 -5.883 1.00 81.56 142 GLU A CA 1
ATOM 1117 C C . GLU A 1 142 ? 4.343 9.250 -4.694 1.00 81.56 142 GLU A C 1
ATOM 1119 O O . GLU A 1 142 ? 3.670 8.399 -4.117 1.00 81.56 142 GLU A O 1
ATOM 1124 N N . PHE A 1 143 ? 4.358 10.526 -4.296 1.00 81.69 143 PHE A N 1
ATOM 1125 C CA . PHE A 1 143 ? 3.612 10.973 -3.123 1.00 81.69 143 PHE A CA 1
ATOM 1126 C C . PHE A 1 143 ? 2.112 10.882 -3.377 1.00 81.69 143 PHE A C 1
ATOM 1128 O O . PHE A 1 143 ? 1.358 10.425 -2.519 1.00 81.69 143 PHE A O 1
ATOM 1135 N N . VAL A 1 144 ? 1.671 11.276 -4.572 1.00 81.38 144 VAL A N 1
ATOM 1136 C CA . VAL A 1 144 ? 0.249 11.207 -4.909 1.00 81.38 144 VAL A CA 1
ATOM 1137 C C . VAL A 1 144 ? -0.194 9.758 -5.139 1.00 81.38 144 VAL A C 1
ATOM 1139 O O . VAL A 1 144 ? -1.283 9.398 -4.695 1.00 81.38 144 VAL A O 1
ATOM 1142 N N . VAL A 1 145 ? 0.659 8.900 -5.720 1.00 82.81 145 VAL A N 1
ATOM 1143 C CA . VAL A 1 145 ? 0.400 7.446 -5.775 1.00 82.81 145 VAL A CA 1
ATOM 1144 C C . VAL A 1 145 ? 0.218 6.878 -4.366 1.00 82.81 145 VAL A C 1
ATOM 1146 O O . VAL A 1 145 ? -0.785 6.215 -4.112 1.00 82.81 145 VAL A O 1
ATOM 1149 N N . GLY A 1 146 ? 1.125 7.190 -3.433 1.00 86.62 146 GLY A N 1
ATOM 1150 C CA . GLY A 1 146 ? 1.026 6.743 -2.042 1.00 86.62 146 GLY A CA 1
ATOM 1151 C C . GLY A 1 146 ? -0.262 7.211 -1.360 1.00 86.62 146 GLY A C 1
ATOM 1152 O O . GLY A 1 146 ? -0.937 6.422 -0.702 1.00 86.62 146 GLY A O 1
ATOM 1153 N N . LEU A 1 147 ? -0.660 8.470 -1.568 1.00 86.19 147 LEU A N 1
ATOM 1154 C CA . LEU A 1 147 ? -1.897 9.016 -1.005 1.00 86.19 147 LEU A CA 1
ATOM 1155 C C . LEU A 1 147 ? -3.149 8.322 -1.556 1.00 86.19 147 LEU A C 1
ATOM 1157 O O . LEU A 1 147 ? -4.045 7.974 -0.789 1.00 86.19 147 LEU A O 1
ATOM 1161 N N . LEU A 1 148 ? -3.220 8.111 -2.871 1.00 85.50 148 LEU A N 1
ATOM 1162 C CA . LEU A 1 148 ? -4.363 7.452 -3.505 1.00 85.50 148 LEU A CA 1
ATOM 1163 C C . LEU A 1 148 ? -4.447 5.976 -3.149 1.00 85.50 148 LEU A C 1
ATOM 1165 O O . LEU A 1 148 ? -5.543 5.468 -2.923 1.00 85.50 148 LEU A O 1
ATOM 1169 N N . PHE A 1 149 ? -3.303 5.302 -3.055 1.00 90.25 149 PHE A N 1
ATOM 1170 C CA . PHE A 1 149 ? -3.244 3.918 -2.615 1.00 90.25 149 PHE A CA 1
ATOM 1171 C C . PHE A 1 149 ? -3.769 3.776 -1.184 1.00 90.25 149 PHE A C 1
ATOM 1173 O O . PHE A 1 149 ? -4.648 2.952 -0.924 1.00 90.25 149 PHE A O 1
ATOM 1180 N N . THR A 1 150 ? -3.329 4.653 -0.276 1.00 93.19 150 THR A N 1
ATOM 1181 C CA . THR A 1 150 ? -3.872 4.733 1.085 1.00 93.19 150 THR A CA 1
ATOM 1182 C C . THR A 1 150 ? -5.363 5.026 1.092 1.00 93.19 150 THR A C 1
ATOM 1184 O O . THR A 1 150 ? -6.101 4.357 1.811 1.00 93.19 150 THR A O 1
ATOM 1187 N N . ALA A 1 151 ? -5.826 5.991 0.295 1.00 88.50 151 ALA A N 1
ATOM 1188 C CA . ALA A 1 151 ? -7.242 6.329 0.214 1.00 88.50 151 ALA A CA 1
ATOM 1189 C C . ALA A 1 151 ? -8.082 5.134 -0.263 1.00 88.50 151 ALA A C 1
ATOM 1191 O O . ALA A 1 151 ? -9.114 4.848 0.337 1.00 88.50 151 ALA A O 1
ATOM 1192 N N . GLY A 1 152 ? -7.612 4.395 -1.273 1.00 88.75 152 GLY A N 1
ATOM 1193 C CA . GLY A 1 152 ? -8.258 3.173 -1.754 1.00 88.75 152 GLY A CA 1
ATOM 1194 C C . GLY A 1 152 ? -8.352 2.089 -0.678 1.00 88.75 152 GLY A C 1
ATOM 1195 O O . GLY A 1 152 ? -9.418 1.510 -0.489 1.00 88.75 152 GLY A O 1
ATOM 1196 N N . CYS A 1 153 ? -7.276 1.870 0.084 1.00 93.75 153 CYS A N 1
ATOM 1197 C CA . CYS A 1 153 ? -7.267 0.905 1.191 1.00 93.75 153 CYS A CA 1
ATOM 1198 C C . CYS A 1 153 ? -8.150 1.348 2.372 1.00 93.75 153 CYS A C 1
ATOM 1200 O O . CYS A 1 153 ? -8.747 0.526 3.063 1.00 93.75 153 CYS A O 1
ATOM 1202 N N . ALA A 1 154 ? -8.225 2.654 2.636 1.00 92.88 154 ALA A N 1
ATOM 1203 C CA . ALA A 1 154 ? -8.963 3.216 3.764 1.00 92.88 154 ALA A CA 1
ATOM 1204 C C . ALA A 1 154 ? -10.461 3.391 3.485 1.00 92.88 154 ALA A C 1
ATOM 1206 O O . ALA A 1 154 ? -11.255 3.377 4.427 1.00 92.88 154 ALA A O 1
ATOM 1207 N N . ALA A 1 155 ? -10.857 3.555 2.218 1.00 89.25 155 ALA A N 1
ATOM 1208 C CA . ALA A 1 155 ? -12.228 3.872 1.823 1.00 89.25 155 ALA A CA 1
ATOM 1209 C C . ALA A 1 155 ? -13.276 2.913 2.418 1.00 89.25 155 ALA A C 1
ATOM 1211 O O . ALA A 1 155 ? -14.226 3.409 3.028 1.00 89.25 155 ALA A O 1
ATOM 1212 N N . PRO A 1 156 ? -13.103 1.573 2.381 1.00 89.19 156 PRO A N 1
ATOM 1213 C CA . PRO A 1 156 ? -14.099 0.668 2.951 1.00 89.19 156 PRO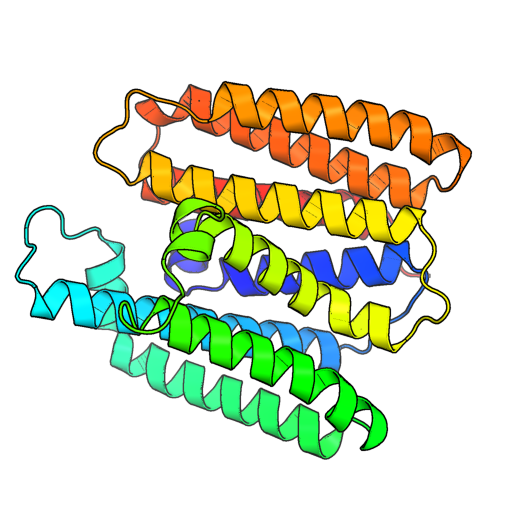 A CA 1
ATOM 1214 C C . PRO A 1 156 ? -14.318 0.838 4.457 1.00 89.19 156 PRO A C 1
ATOM 1216 O O . PRO A 1 156 ? -15.436 0.641 4.944 1.00 89.19 156 PRO A O 1
ATOM 1219 N N . THR A 1 157 ? -13.259 1.196 5.184 1.00 91.56 157 THR A N 1
ATOM 1220 C CA . THR A 1 157 ? -13.292 1.457 6.625 1.00 91.56 157 THR A CA 1
ATOM 1221 C C . THR A 1 157 ? -13.934 2.809 6.906 1.00 91.56 157 THR A C 1
ATOM 1223 O O . THR A 1 157 ? -14.847 2.894 7.723 1.00 91.56 157 THR A O 1
ATOM 1226 N N . LEU A 1 158 ? -13.515 3.857 6.189 1.00 89.50 158 LEU A N 1
ATOM 1227 C CA . LEU A 1 158 ? -14.053 5.213 6.330 1.00 89.50 158 LEU A CA 1
ATOM 1228 C C . LEU A 1 158 ? -15.544 5.291 5.981 1.00 89.50 158 LEU A C 1
ATOM 1230 O O . LEU A 1 158 ? -16.280 6.034 6.621 1.00 89.50 158 LEU A O 1
ATOM 1234 N N . ALA A 1 159 ? -16.015 4.484 5.028 1.00 85.69 159 ALA A N 1
ATOM 1235 C CA . ALA A 1 159 ? -17.433 4.393 4.683 1.00 85.69 159 ALA A CA 1
ATOM 1236 C C . ALA A 1 159 ? -18.305 3.815 5.816 1.00 85.69 159 ALA A C 1
ATOM 1238 O O . ALA A 1 159 ? -19.517 4.031 5.824 1.00 85.69 159 ALA A O 1
ATOM 1239 N N . ARG A 1 160 ? -17.705 3.084 6.766 1.00 86.44 160 ARG A N 1
ATOM 1240 C CA . ARG A 1 160 ? -18.394 2.382 7.863 1.00 86.44 160 ARG A CA 1
ATOM 1241 C C . ARG A 1 160 ? -18.250 3.066 9.221 1.00 86.44 160 ARG A C 1
ATOM 1243 O O . ARG A 1 160 ? -18.866 2.612 10.181 1.00 86.44 160 ARG A O 1
ATOM 1250 N N . ILE A 1 161 ? -17.472 4.144 9.313 1.00 86.44 161 ILE A N 1
ATOM 1251 C CA . ILE A 1 161 ? -17.261 4.876 10.566 1.00 86.44 161 ILE A CA 1
ATOM 1252 C C . ILE A 1 161 ? -17.616 6.351 10.415 1.00 86.44 161 ILE A C 1
ATOM 1254 O O . ILE A 1 161 ? -17.199 7.029 9.479 1.00 86.44 161 ILE A O 1
ATOM 1258 N N . ALA A 1 162 ? -18.356 6.871 11.386 1.00 83.44 162 ALA A N 1
ATOM 1259 C CA . ALA A 1 162 ? -18.548 8.299 11.579 1.00 83.44 162 ALA A CA 1
ATOM 1260 C C . ALA A 1 162 ? -18.819 8.561 13.072 1.00 83.44 162 ALA A C 1
ATOM 1262 O O . ALA A 1 162 ? -19.705 7.912 13.628 1.00 83.44 162 ALA A O 1
ATOM 1263 N N . PRO A 1 163 ? -18.095 9.487 13.734 1.00 86.56 163 PRO A N 1
ATOM 1264 C CA . PRO A 1 163 ? -17.018 10.339 13.211 1.00 86.56 163 PRO A CA 1
ATOM 1265 C C . PRO A 1 163 ? -15.654 9.626 13.099 1.00 86.56 163 PRO A C 1
ATOM 1267 O O . PRO A 1 163 ? -15.367 8.668 13.816 1.00 86.56 163 PRO A O 1
ATOM 1270 N N . VAL A 1 164 ? -14.774 10.137 12.228 1.00 88.94 164 VAL A N 1
ATOM 1271 C CA . VAL A 1 164 ? -13.382 9.664 12.117 1.00 88.94 164 VAL A CA 1
ATOM 1272 C C . VAL A 1 164 ? -12.569 10.197 13.297 1.00 88.94 164 VAL A C 1
ATOM 1274 O O . VAL A 1 164 ? -12.435 11.406 13.483 1.00 88.94 164 VAL A O 1
ATOM 1277 N N . ARG A 1 165 ? -12.002 9.295 14.102 1.00 93.19 165 ARG A N 1
ATOM 1278 C CA . ARG A 1 165 ? -11.182 9.665 15.265 1.00 93.19 165 ARG A CA 1
ATOM 1279 C C . ARG A 1 165 ? -9.767 10.044 14.820 1.00 93.19 165 ARG A C 1
ATOM 1281 O O . ARG A 1 165 ? -9.173 9.355 13.992 1.00 93.19 165 ARG A O 1
ATOM 1288 N N . TRP A 1 166 ? -9.192 11.085 15.423 1.00 94.69 166 TRP A N 1
ATOM 1289 C CA . TRP A 1 166 ? -7.849 11.569 15.076 1.00 94.69 166 TRP A CA 1
ATOM 1290 C C . TRP A 1 166 ? -6.733 10.500 15.132 1.00 94.69 166 TRP A C 1
ATOM 1292 O O . TRP A 1 166 ? -5.865 10.552 14.261 1.00 94.69 166 TRP A O 1
ATOM 1302 N N . PRO A 1 167 ? -6.735 9.490 16.036 1.00 95.75 167 PRO A N 1
ATOM 1303 C CA . PRO A 1 167 ? -5.687 8.467 16.030 1.00 95.75 167 PRO A CA 1
ATOM 1304 C C . PRO A 1 167 ? -5.699 7.631 14.744 1.00 95.75 167 PRO A C 1
ATOM 1306 O O . PRO A 1 167 ? -4.649 7.238 14.242 1.00 95.75 167 PRO A O 1
ATOM 1309 N N . LEU A 1 168 ? -6.881 7.401 14.162 1.00 95.00 168 LEU A N 1
ATOM 1310 C CA . LEU A 1 168 ? -6.992 6.704 12.885 1.00 95.00 168 LEU A CA 1
ATOM 1311 C C . LEU A 1 168 ? -6.425 7.559 11.748 1.00 95.00 168 LEU A C 1
ATOM 1313 O O . LEU A 1 168 ? -5.721 7.027 10.899 1.00 95.00 168 LEU A O 1
ATOM 1317 N N . ILE A 1 169 ? -6.651 8.878 11.761 1.00 95.31 169 ILE A N 1
ATOM 1318 C CA . ILE A 1 169 ? -6.044 9.803 10.786 1.00 95.31 169 ILE A CA 1
ATOM 1319 C C . ILE A 1 169 ? -4.519 9.694 10.833 1.00 95.31 169 ILE A C 1
ATOM 1321 O O . ILE A 1 169 ? -3.876 9.635 9.787 1.00 95.31 169 ILE A O 1
ATOM 1325 N N . VAL A 1 170 ? -3.945 9.598 12.034 1.00 96.62 170 VAL A N 1
ATOM 1326 C CA . VAL A 1 170 ? -2.506 9.389 12.211 1.00 96.62 170 VAL A CA 1
ATOM 1327 C C . VAL A 1 170 ? -2.054 8.062 11.595 1.00 96.62 170 VAL A C 1
ATOM 1329 O O . VAL A 1 170 ? -1.081 8.045 10.849 1.00 96.62 170 VAL A O 1
ATOM 1332 N N . CYS A 1 171 ? -2.787 6.970 11.829 1.00 96.06 171 CYS A N 1
ATOM 1333 C CA . CYS A 1 171 ? -2.497 5.671 11.214 1.00 96.06 171 CYS A CA 1
ATOM 1334 C C . CYS A 1 171 ? -2.537 5.723 9.676 1.00 96.06 171 CYS A C 1
ATOM 1336 O O . CYS A 1 171 ? -1.640 5.199 9.014 1.00 96.06 171 CYS A O 1
ATOM 1338 N N . LEU A 1 172 ? -3.557 6.375 9.104 1.00 95.94 172 LEU A N 1
ATOM 1339 C CA . LEU A 1 172 ? -3.690 6.558 7.656 1.00 95.94 172 LEU A CA 1
ATOM 1340 C C . LEU A 1 172 ? -2.530 7.394 7.097 1.00 95.94 172 LEU A C 1
ATOM 1342 O O . LEU A 1 172 ? -1.938 7.032 6.082 1.00 95.94 172 LEU A O 1
ATOM 1346 N N . ALA A 1 173 ? -2.164 8.482 7.778 1.00 96.06 173 ALA A N 1
ATOM 1347 C CA . ALA A 1 173 ? -1.050 9.338 7.384 1.00 96.06 173 ALA A CA 1
ATOM 1348 C C . ALA A 1 173 ? 0.297 8.598 7.439 1.00 96.06 173 ALA A C 1
ATOM 1350 O O . ALA A 1 173 ? 1.102 8.729 6.516 1.00 96.06 173 ALA A O 1
ATOM 1351 N N . SER A 1 174 ? 0.527 7.778 8.471 1.00 96.94 174 SER A N 1
ATOM 1352 C CA . SER A 1 174 ? 1.719 6.930 8.575 1.00 96.94 174 SER A CA 1
ATOM 1353 C C . SER A 1 174 ? 1.824 5.954 7.405 1.00 96.94 174 SER A C 1
ATOM 1355 O O . SER A 1 174 ? 2.892 5.842 6.805 1.00 96.94 174 SER A O 1
ATOM 1357 N N . PHE A 1 175 ? 0.722 5.301 7.020 1.00 97.12 175 PHE A N 1
ATOM 1358 C CA . PHE A 1 175 ? 0.735 4.423 5.851 1.00 97.12 175 PHE A CA 1
ATOM 1359 C C . PHE A 1 175 ? 0.936 5.186 4.539 1.00 97.12 175 PHE A C 1
ATOM 1361 O O . PHE A 1 175 ? 1.725 4.746 3.713 1.00 97.12 175 PHE A O 1
ATOM 1368 N N . ALA A 1 176 ? 0.308 6.351 4.348 1.00 95.19 176 ALA A N 1
ATOM 1369 C CA . ALA A 1 176 ? 0.537 7.175 3.156 1.00 95.19 176 ALA A CA 1
ATOM 1370 C C . ALA A 1 176 ? 2.009 7.583 3.005 1.00 95.19 176 ALA A C 1
ATOM 1372 O O . ALA A 1 176 ? 2.571 7.473 1.915 1.00 95.19 176 ALA A O 1
ATOM 1373 N N . ALA A 1 177 ? 2.654 7.992 4.100 1.00 95.56 177 ALA A N 1
ATOM 1374 C CA . ALA A 1 177 ? 4.080 8.300 4.105 1.00 95.56 177 ALA A CA 1
ATOM 1375 C C . ALA A 1 177 ? 4.945 7.057 3.830 1.00 95.56 177 ALA A C 1
ATOM 1377 O O . ALA A 1 177 ? 5.939 7.153 3.111 1.00 95.56 177 ALA A O 1
ATOM 1378 N N . LEU A 1 178 ? 4.559 5.887 4.346 1.00 96.12 178 LEU A N 1
ATOM 1379 C CA . LEU A 1 178 ? 5.256 4.627 4.093 1.00 96.12 178 LEU A CA 1
ATOM 1380 C C . LEU A 1 178 ? 5.100 4.147 2.636 1.00 96.12 178 LEU A C 1
ATOM 1382 O O . LEU A 1 178 ? 6.084 3.741 2.022 1.00 96.12 178 LEU A O 1
ATOM 1386 N N . ALA A 1 179 ? 3.896 4.229 2.067 1.00 94.94 179 ALA A N 1
ATOM 1387 C CA . ALA A 1 179 ? 3.612 3.887 0.675 1.00 94.94 179 ALA A CA 1
ATOM 1388 C C . ALA A 1 179 ? 4.365 4.815 -0.289 1.00 94.94 179 ALA A C 1
ATOM 1390 O O . ALA A 1 179 ? 4.978 4.346 -1.249 1.00 94.94 179 ALA A O 1
ATOM 1391 N N . TRP A 1 180 ? 4.398 6.119 0.012 1.00 93.62 180 TRP A N 1
ATOM 1392 C CA . TRP A 1 180 ? 5.252 7.073 -0.695 1.00 93.62 180 TRP A CA 1
ATOM 1393 C C . TRP A 1 180 ? 6.727 6.673 -0.621 1.00 93.62 180 TRP A C 1
ATOM 1395 O O . TRP A 1 180 ? 7.388 6.605 -1.655 1.00 93.62 180 TRP A O 1
ATOM 1405 N N . LEU A 1 181 ? 7.241 6.389 0.581 1.00 94.00 181 LEU A N 1
ATOM 1406 C CA . LEU A 1 181 ? 8.640 6.020 0.783 1.00 94.00 181 LEU A CA 1
ATOM 1407 C C . LEU A 1 181 ? 9.011 4.752 0.005 1.00 94.00 181 LEU A C 1
ATOM 1409 O O . LEU A 1 181 ? 10.078 4.724 -0.599 1.00 94.00 181 LEU A O 1
ATOM 1413 N N . ASN A 1 182 ? 8.147 3.734 -0.014 1.00 94.62 182 ASN A N 1
ATOM 1414 C CA . ASN A 1 182 ? 8.349 2.518 -0.805 1.00 94.62 182 ASN A CA 1
ATOM 1415 C C . ASN A 1 182 ? 8.405 2.831 -2.316 1.00 94.62 182 ASN A C 1
ATOM 1417 O O . ASN A 1 182 ? 9.377 2.453 -2.971 1.00 94.62 182 ASN A O 1
ATOM 1421 N N . CYS A 1 183 ? 7.444 3.593 -2.853 1.00 90.50 183 CYS A N 1
ATOM 1422 C CA . CYS A 1 183 ? 7.444 3.980 -4.270 1.00 90.50 183 CYS A CA 1
ATOM 1423 C C . CYS A 1 183 ? 8.697 4.796 -4.633 1.00 90.50 183 CYS A C 1
ATOM 1425 O O . CYS A 1 183 ? 9.346 4.545 -5.649 1.00 90.50 183 CYS A O 1
ATOM 1427 N N . PHE A 1 184 ? 9.070 5.739 -3.766 1.00 89.50 184 PHE A N 1
ATOM 1428 C CA . PHE A 1 184 ? 10.259 6.572 -3.915 1.00 89.50 184 PHE A CA 1
ATOM 1429 C C . PHE A 1 184 ? 11.558 5.760 -3.838 1.00 89.50 184 PHE A C 1
ATOM 1431 O O . PHE A 1 184 ? 12.485 6.013 -4.606 1.00 89.50 184 PHE A O 1
ATOM 1438 N N . ALA A 1 185 ? 11.625 4.755 -2.959 1.00 90.62 185 ALA A N 1
ATOM 1439 C CA . ALA A 1 185 ? 12.742 3.816 -2.881 1.00 90.62 185 ALA A CA 1
ATOM 1440 C C . ALA A 1 185 ? 12.944 3.092 -4.213 1.00 90.62 185 ALA A C 1
ATOM 1442 O O . A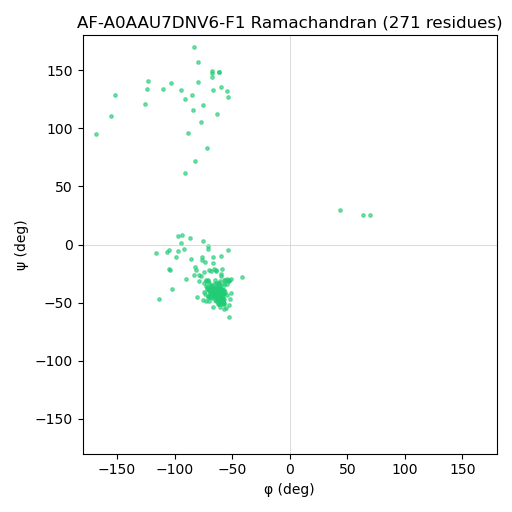LA A 1 185 ? 14.043 3.097 -4.768 1.00 90.62 185 ALA A O 1
ATOM 1443 N N . ILE A 1 186 ? 11.858 2.517 -4.737 1.00 88.38 186 ILE A N 1
ATOM 1444 C CA . ILE A 1 186 ? 11.864 1.746 -5.977 1.00 88.38 186 ILE A CA 1
ATOM 1445 C C . ILE A 1 186 ? 12.303 2.621 -7.148 1.00 88.38 186 ILE A C 1
ATOM 1447 O O . ILE A 1 186 ? 13.208 2.227 -7.879 1.00 88.38 186 ILE A O 1
ATOM 1451 N N . GLU A 1 187 ? 11.724 3.814 -7.309 1.00 85.31 187 GLU A N 1
ATOM 1452 C CA . GLU A 1 187 ? 12.125 4.730 -8.379 1.00 85.31 187 GLU A CA 1
ATOM 1453 C C . GLU A 1 187 ? 13.603 5.119 -8.260 1.00 85.31 187 GLU A C 1
ATOM 1455 O O . GLU A 1 187 ? 14.337 5.142 -9.252 1.00 85.31 187 GLU A O 1
ATOM 1460 N N . ARG A 1 188 ? 14.076 5.382 -7.040 1.00 85.75 188 ARG A N 1
ATOM 1461 C CA . ARG A 1 188 ? 15.451 5.821 -6.830 1.00 85.75 188 ARG A CA 1
ATOM 1462 C C . ARG A 1 188 ? 16.465 4.726 -7.139 1.00 85.75 188 ARG A C 1
ATOM 1464 O O . ARG A 1 188 ? 17.428 4.990 -7.855 1.00 85.75 188 ARG A O 1
ATOM 1471 N N . TRP A 1 189 ? 16.227 3.505 -6.666 1.00 86.25 189 TRP A N 1
ATOM 1472 C CA . TRP A 1 189 ? 17.058 2.335 -6.983 1.00 86.25 189 TRP A CA 1
ATOM 1473 C C . TRP A 1 189 ? 16.982 1.928 -8.457 1.00 86.25 189 TRP A C 1
ATOM 1475 O O . TRP A 1 189 ? 17.797 1.149 -8.941 1.00 86.25 189 TRP A O 1
ATOM 1485 N N . GLU A 1 190 ? 15.980 2.422 -9.171 1.00 79.75 190 GLU A N 1
ATOM 1486 C CA . GLU A 1 190 ? 15.810 2.229 -10.600 1.00 79.75 190 GLU A CA 1
ATOM 1487 C C . GLU A 1 190 ? 16.480 3.291 -11.454 1.00 79.75 190 GLU A C 1
ATOM 1489 O O . GLU A 1 190 ? 16.808 3.026 -12.612 1.00 79.75 190 GLU A O 1
ATOM 1494 N N . SER A 1 191 ? 16.604 4.505 -10.936 1.00 78.06 191 SER A N 1
ATOM 1495 C CA . SER A 1 191 ? 17.300 5.575 -11.626 1.00 78.06 191 SER A CA 1
ATOM 1496 C C . SER A 1 191 ? 18.793 5.247 -11.717 1.00 78.06 191 SER A C 1
ATOM 1498 O O . SER A 1 191 ? 19.362 4.622 -10.824 1.00 78.06 191 SER A O 1
ATOM 1500 N N . SER A 1 192 ? 19.451 5.688 -12.789 1.00 61.59 192 SER A N 1
ATOM 1501 C CA . SER A 1 192 ? 20.908 5.561 -12.978 1.00 61.59 192 SER A CA 1
ATOM 1502 C C . SER A 1 192 ? 21.718 6.261 -11.874 1.00 61.59 192 SER A C 1
ATOM 1504 O O . SER A 1 192 ? 22.926 6.079 -11.767 1.00 61.59 192 SER A O 1
ATOM 1506 N N . ASP A 1 193 ? 21.049 7.047 -11.035 1.00 64.69 193 ASP A N 1
ATOM 1507 C CA . ASP A 1 193 ? 21.613 7.832 -9.952 1.00 64.69 193 ASP A CA 1
ATOM 1508 C C . ASP A 1 193 ? 21.620 7.027 -8.630 1.00 64.69 193 ASP A C 1
ATOM 1510 O O . ASP A 1 193 ? 20.992 7.369 -7.623 1.00 64.69 193 ASP A O 1
ATOM 1514 N N . PHE A 1 194 ? 22.354 5.910 -8.656 1.00 66.25 194 PHE A N 1
ATOM 1515 C CA . PHE A 1 194 ? 22.490 4.935 -7.558 1.00 66.25 194 PHE A CA 1
ATOM 1516 C C . PHE A 1 194 ? 23.231 5.483 -6.317 1.00 66.25 194 PHE A C 1
ATOM 1518 O O . PHE A 1 194 ? 23.272 4.841 -5.254 1.00 66.25 194 PHE A O 1
ATOM 1525 N N . GLU A 1 195 ? 23.835 6.665 -6.459 1.00 67.50 195 GLU A N 1
ATOM 1526 C CA . GLU A 1 195 ? 24.692 7.314 -5.469 1.00 67.50 195 GLU A CA 1
ATOM 1527 C C . GLU A 1 195 ? 23.880 7.854 -4.284 1.00 67.50 195 GLU A C 1
ATOM 1529 O O . GLU A 1 195 ? 24.189 7.514 -3.138 1.00 67.50 195 GLU A O 1
ATOM 1534 N N . THR A 1 196 ? 22.782 8.590 -4.511 1.00 76.62 196 THR A N 1
ATOM 1535 C CA . THR A 1 196 ? 21.952 9.061 -3.384 1.00 76.62 196 THR A CA 1
ATOM 1536 C C . THR A 1 196 ? 20.952 7.994 -2.931 1.00 76.62 196 THR A C 1
ATOM 1538 O O . THR A 1 196 ? 20.071 7.566 -3.681 1.00 76.62 196 THR A O 1
ATOM 1541 N N . GLY A 1 197 ? 21.132 7.533 -1.690 1.00 79.62 197 GLY A N 1
ATOM 1542 C CA . GLY A 1 197 ? 20.255 6.568 -1.030 1.00 79.62 197 GLY A CA 1
ATOM 1543 C C . GLY A 1 197 ? 19.031 7.219 -0.394 1.00 79.62 197 GLY A C 1
ATOM 1544 O O . GLY A 1 197 ? 18.939 8.441 -0.252 1.00 79.62 197 GLY A O 1
ATOM 1545 N N . ILE A 1 198 ? 18.095 6.383 0.038 1.00 88.38 198 ILE A N 1
ATOM 1546 C CA . ILE A 1 198 ? 16.896 6.815 0.766 1.00 88.38 198 ILE A CA 1
ATOM 1547 C C . ILE A 1 198 ? 17.031 6.689 2.289 1.00 88.38 198 ILE A C 1
ATOM 1549 O O . ILE A 1 198 ? 16.142 7.138 3.015 1.00 88.38 198 ILE A O 1
ATOM 1553 N N . SER A 1 199 ? 18.133 6.109 2.776 1.00 88.69 199 SER A N 1
ATOM 1554 C CA . SER A 1 199 ? 18.359 5.765 4.183 1.00 88.69 199 SER A CA 1
ATOM 1555 C C . SER A 1 199 ? 18.099 6.913 5.157 1.00 88.69 199 SER A C 1
ATOM 1557 O O . SER A 1 199 ? 17.451 6.698 6.175 1.00 88.69 199 SER A O 1
ATOM 1559 N N . SER A 1 200 ? 18.520 8.142 4.838 1.00 90.06 200 SER A N 1
ATOM 1560 C CA . SER A 1 200 ? 18.267 9.313 5.690 1.00 90.06 200 SER A CA 1
ATOM 1561 C C . SER A 1 200 ? 16.766 9.571 5.879 1.00 90.06 200 SER A C 1
ATOM 1563 O O . SER A 1 200 ? 16.297 9.634 7.013 1.00 90.06 200 SER A O 1
ATOM 1565 N N . ARG A 1 201 ? 15.991 9.628 4.784 1.00 91.62 201 ARG A N 1
ATOM 1566 C CA . ARG A 1 201 ? 14.534 9.856 4.833 1.00 91.62 201 ARG A CA 1
ATOM 1567 C C . ARG A 1 201 ? 13.810 8.709 5.534 1.00 91.62 201 ARG A C 1
ATOM 1569 O O . ARG A 1 201 ? 12.933 8.945 6.360 1.00 91.62 201 ARG A O 1
ATOM 1576 N N . SER A 1 202 ? 14.208 7.480 5.214 1.00 92.62 202 SER A N 1
ATOM 1577 C CA . SER A 1 202 ? 13.649 6.257 5.785 1.00 92.62 202 SER A CA 1
ATOM 1578 C C . SER A 1 202 ? 13.888 6.174 7.298 1.00 92.62 202 SER A C 1
ATOM 1580 O O . SER A 1 202 ? 12.965 5.898 8.061 1.00 92.62 202 SER A O 1
ATOM 1582 N N . ASN A 1 203 ? 15.096 6.518 7.757 1.00 93.25 203 ASN A N 1
ATOM 1583 C CA . ASN A 1 203 ? 15.439 6.561 9.177 1.00 93.25 203 ASN A CA 1
ATOM 1584 C C . ASN A 1 203 ? 14.677 7.665 9.923 1.00 93.25 203 ASN A C 1
ATOM 1586 O O . ASN A 1 203 ? 14.133 7.416 10.996 1.00 93.25 203 ASN A O 1
ATOM 1590 N N . THR A 1 204 ? 14.569 8.868 9.344 1.00 95.50 204 THR A N 1
ATOM 1591 C CA . THR A 1 204 ? 13.764 9.950 9.932 1.00 95.50 204 THR A CA 1
ATOM 1592 C C . THR A 1 204 ? 12.304 9.533 10.094 1.00 95.50 204 THR A C 1
ATOM 1594 O O . THR A 1 204 ? 11.754 9.690 11.182 1.00 95.50 204 THR A O 1
ATOM 1597 N N . LEU A 1 205 ? 11.684 8.957 9.057 1.00 94.56 205 LEU A N 1
ATOM 1598 C CA . LEU A 1 205 ? 10.306 8.463 9.145 1.00 94.56 205 LEU A CA 1
ATOM 1599 C C . LEU A 1 205 ? 10.159 7.356 10.189 1.00 94.56 205 LEU A C 1
ATOM 1601 O O . LEU A 1 205 ? 9.204 7.377 10.961 1.00 94.56 205 LEU A O 1
ATOM 1605 N N . SER A 1 206 ? 11.121 6.437 10.268 1.00 96.19 206 SER A N 1
ATOM 1606 C CA . SER A 1 206 ? 11.113 5.384 11.281 1.00 96.19 206 SER A CA 1
ATOM 1607 C C . SER A 1 206 ? 11.122 5.946 12.703 1.00 96.19 206 SER A C 1
ATOM 1609 O O . SER A 1 206 ? 10.324 5.511 13.530 1.00 96.19 206 SER A O 1
AT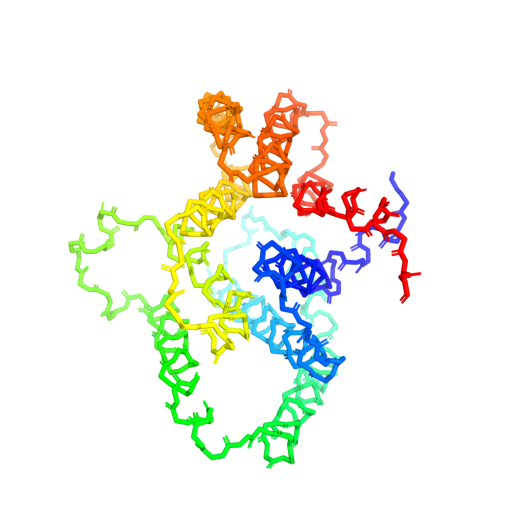OM 1611 N N . ILE A 1 207 ? 11.994 6.919 12.993 1.00 97.38 207 ILE A N 1
ATOM 1612 C CA . ILE A 1 207 ? 12.066 7.571 14.309 1.00 97.38 207 ILE A CA 1
ATOM 1613 C C . ILE A 1 207 ? 10.741 8.271 14.619 1.00 97.38 207 ILE A C 1
ATOM 1615 O O . ILE A 1 207 ? 10.184 8.081 15.699 1.00 97.38 207 ILE A O 1
ATOM 1619 N N . VAL A 1 208 ? 10.211 9.036 13.660 1.00 97.75 208 VAL A N 1
ATOM 1620 C CA . VAL A 1 208 ? 8.927 9.733 13.800 1.00 97.75 208 VAL A CA 1
ATOM 1621 C C . VAL A 1 208 ? 7.805 8.743 14.118 1.00 97.75 208 VAL A C 1
ATOM 1623 O O . VAL A 1 208 ? 7.058 8.961 15.069 1.00 97.75 208 VAL A O 1
ATOM 1626 N N . PHE A 1 209 ? 7.717 7.623 13.399 1.00 98.06 209 PHE A N 1
ATOM 1627 C CA . PHE A 1 209 ? 6.708 6.597 13.654 1.00 98.06 209 PHE A CA 1
ATOM 1628 C C . PHE A 1 209 ? 6.865 5.938 15.023 1.00 98.06 209 PHE A C 1
ATOM 1630 O O . PHE A 1 209 ? 5.864 5.771 15.711 1.00 98.06 209 PHE A O 1
ATOM 1637 N N . PHE A 1 210 ? 8.081 5.624 15.477 1.00 98.12 210 PHE A N 1
ATOM 1638 C CA . PHE A 1 210 ? 8.270 5.060 16.817 1.00 98.12 210 PHE A CA 1
ATOM 1639 C C . PHE A 1 210 ? 7.897 6.045 17.930 1.00 98.12 210 PHE A C 1
ATOM 1641 O O . PHE A 1 210 ? 7.223 5.656 18.884 1.00 98.12 210 PHE A O 1
ATOM 1648 N N . VAL A 1 211 ? 8.254 7.326 17.792 1.00 97.75 211 VAL A N 1
ATOM 1649 C CA . VAL A 1 211 ? 7.854 8.373 18.748 1.00 97.75 211 VAL A CA 1
ATOM 1650 C C . VAL A 1 211 ? 6.334 8.544 18.760 1.00 97.75 211 VAL A C 1
ATOM 1652 O O . VAL A 1 211 ? 5.718 8.580 19.825 1.00 97.75 211 VAL A O 1
ATOM 1655 N N . MET A 1 212 ? 5.705 8.592 17.583 1.00 97.12 212 MET A N 1
ATOM 1656 C CA . MET A 1 212 ? 4.249 8.676 17.461 1.00 97.12 212 MET A CA 1
ATOM 1657 C C . MET A 1 212 ? 3.551 7.445 18.041 1.00 97.12 212 MET A C 1
ATOM 1659 O O . MET A 1 212 ? 2.547 7.595 18.729 1.00 97.12 212 MET A O 1
ATOM 1663 N N . ALA A 1 213 ? 4.076 6.241 17.807 1.00 97.12 213 ALA A N 1
ATOM 1664 C CA . ALA A 1 213 ? 3.547 5.006 18.376 1.00 97.12 213 ALA A CA 1
ATOM 1665 C C . ALA A 1 213 ? 3.635 5.014 19.909 1.00 97.12 213 ALA A C 1
ATOM 1667 O O . ALA A 1 213 ? 2.655 4.684 20.576 1.00 97.12 213 ALA A O 1
ATOM 1668 N N . ALA A 1 214 ? 4.762 5.461 20.474 1.00 97.31 214 ALA A N 1
ATOM 1669 C CA . ALA A 1 214 ? 4.915 5.617 21.917 1.00 97.31 214 ALA A CA 1
ATOM 1670 C C . ALA A 1 214 ? 3.878 6.599 22.490 1.00 97.31 214 ALA A C 1
ATOM 1672 O O . ALA A 1 214 ? 3.194 6.267 23.456 1.00 97.31 214 ALA A O 1
ATOM 1673 N N . ALA A 1 215 ? 3.676 7.759 21.856 1.00 96.81 215 ALA A N 1
ATOM 1674 C CA . ALA A 1 215 ? 2.657 8.725 22.275 1.00 96.81 215 ALA A CA 1
ATOM 1675 C C . ALA A 1 215 ? 1.222 8.178 22.133 1.00 96.81 215 ALA A C 1
ATOM 1677 O O . ALA A 1 215 ? 0.381 8.370 23.010 1.00 96.81 215 ALA A O 1
ATOM 1678 N N . LEU A 1 216 ? 0.934 7.457 21.048 1.00 96.62 216 LEU A N 1
ATOM 1679 C CA . LEU A 1 216 ? -0.376 6.854 20.796 1.00 96.62 216 LEU A CA 1
ATOM 1680 C C . LEU A 1 216 ? -0.693 5.692 21.736 1.00 96.62 216 LEU A C 1
ATOM 1682 O O . LEU A 1 216 ? -1.871 5.392 21.924 1.00 96.62 216 LEU A O 1
ATOM 1686 N N . SER A 1 217 ? 0.315 5.055 22.341 1.00 96.50 217 SER A N 1
ATOM 1687 C CA . SER A 1 217 ? 0.109 3.932 23.265 1.00 96.50 217 SER A CA 1
ATOM 1688 C C . SER A 1 217 ? -0.741 4.314 24.483 1.00 96.50 217 SER A C 1
ATOM 1690 O O . SER A 1 217 ? -1.491 3.481 24.987 1.00 96.50 217 SER A O 1
ATOM 1692 N N . PHE A 1 218 ? -0.717 5.594 24.873 1.00 96.19 218 PHE A N 1
ATOM 1693 C CA . PHE A 1 218 ? -1.554 6.160 25.934 1.00 96.19 218 PHE A CA 1
ATOM 1694 C C . PHE A 1 218 ? -3.019 6.390 25.517 1.00 96.19 218 PHE A C 1
ATOM 1696 O O . PHE A 1 218 ? -3.863 6.651 26.369 1.00 96.19 218 PHE A O 1
ATOM 1703 N N . VAL A 1 219 ? -3.332 6.321 24.218 1.00 95.44 219 VAL A N 1
ATOM 1704 C CA . VAL A 1 219 ? -4.662 6.625 23.654 1.00 95.44 219 VAL A CA 1
ATOM 1705 C C . VAL A 1 219 ? -5.329 5.379 23.069 1.00 95.44 219 VAL A C 1
ATOM 1707 O O . VAL A 1 219 ? -6.512 5.138 23.299 1.00 95.44 219 VAL A O 1
ATOM 1710 N N . SER A 1 220 ? -4.594 4.602 22.272 1.00 94.25 220 SER A N 1
ATOM 1711 C CA . SER A 1 220 ? -5.059 3.359 21.656 1.00 94.25 220 SER A CA 1
ATOM 1712 C C . SER A 1 220 ? -3.866 2.458 21.349 1.00 94.25 220 SER A C 1
ATOM 1714 O O . SER A 1 220 ? -3.085 2.726 20.434 1.00 94.25 220 SER A O 1
ATOM 1716 N N . THR A 1 221 ? -3.753 1.356 22.090 1.00 93.44 221 THR A N 1
ATOM 1717 C CA . THR A 1 221 ? -2.688 0.356 21.920 1.00 93.44 221 THR A CA 1
ATOM 1718 C C . THR A 1 221 ? -2.709 -0.284 20.534 1.00 93.44 221 THR A C 1
ATOM 1720 O O . THR A 1 221 ? -1.656 -0.536 19.955 1.00 93.44 221 THR A O 1
ATOM 1723 N N . GLN A 1 222 ? -3.896 -0.487 19.958 1.00 92.38 222 GLN A N 1
ATOM 1724 C CA . GLN A 1 222 ? -4.052 -1.065 18.626 1.00 92.38 222 GLN A CA 1
ATOM 1725 C C . GLN A 1 222 ? -3.520 -0.134 17.528 1.00 92.38 222 GLN A C 1
ATOM 1727 O O . GLN A 1 222 ? -2.761 -0.562 16.660 1.00 92.38 222 GLN A O 1
ATOM 1732 N N . ILE A 1 223 ? -3.872 1.154 17.589 1.00 94.75 223 ILE A N 1
ATOM 1733 C CA . ILE A 1 223 ? -3.400 2.153 16.621 1.00 94.75 223 ILE A CA 1
ATOM 1734 C C . ILE A 1 223 ? -1.900 2.403 16.801 1.00 94.75 223 ILE A C 1
ATOM 1736 O O . ILE A 1 223 ? -1.169 2.474 15.815 1.00 94.75 223 ILE A O 1
ATOM 1740 N N . ALA A 1 224 ? -1.425 2.460 18.048 1.00 96.12 224 ALA A N 1
ATOM 1741 C CA . ALA A 1 224 ? 0.000 2.517 18.354 1.00 96.12 224 ALA A CA 1
ATOM 1742 C C . ALA A 1 224 ? 0.763 1.328 17.750 1.00 96.12 224 ALA A C 1
ATOM 1744 O O . ALA A 1 224 ? 1.815 1.525 17.147 1.00 96.12 224 ALA A O 1
ATOM 1745 N N . GLY A 1 225 ? 0.210 0.113 17.842 1.00 95.12 225 GLY A N 1
ATOM 1746 C CA . GLY A 1 225 ? 0.767 -1.086 17.217 1.00 95.12 225 GLY A CA 1
ATOM 1747 C C . GLY A 1 225 ? 0.902 -0.954 15.698 1.00 95.12 225 GLY A C 1
ATOM 1748 O O . GLY A 1 225 ? 1.967 -1.240 15.155 1.00 95.12 225 GLY A O 1
ATOM 1749 N N . MET A 1 226 ? -0.128 -0.449 15.014 1.00 95.12 226 MET A N 1
ATOM 1750 C CA . MET A 1 226 ? -0.085 -0.243 13.558 1.00 95.12 226 MET A CA 1
ATOM 1751 C C . MET A 1 226 ? 0.958 0.802 13.141 1.00 95.12 226 MET A C 1
ATOM 1753 O O . MET A 1 226 ? 1.708 0.586 12.189 1.00 95.12 226 MET A O 1
ATOM 1757 N N . VAL A 1 227 ? 1.061 1.912 13.878 1.00 96.81 227 VAL A N 1
ATOM 1758 C CA . VAL A 1 227 ? 2.086 2.939 13.623 1.00 96.81 227 VAL A CA 1
ATOM 1759 C C . VAL A 1 227 ? 3.492 2.405 13.932 1.00 96.81 227 VAL A C 1
ATOM 1761 O O . VAL A 1 227 ? 4.428 2.673 13.182 1.00 96.81 227 VAL A O 1
ATOM 1764 N N . CYS A 1 228 ? 3.646 1.583 14.974 1.00 97.00 228 CYS A N 1
ATOM 1765 C CA . CYS A 1 228 ? 4.904 0.903 15.291 1.00 97.00 228 CYS A CA 1
ATOM 1766 C C . CYS A 1 228 ? 5.340 -0.028 14.151 1.00 97.00 228 CYS A C 1
ATOM 1768 O O . CYS A 1 228 ? 6.497 -0.004 13.735 1.00 97.00 228 CYS A O 1
ATOM 1770 N N . ILE A 1 229 ? 4.401 -0.786 13.580 1.00 96.19 229 ILE A N 1
ATOM 1771 C CA . ILE A 1 229 ? 4.649 -1.630 12.410 1.00 96.19 229 ILE A CA 1
ATOM 1772 C C . ILE A 1 229 ? 5.067 -0.817 11.184 1.00 96.19 229 ILE A C 1
ATOM 1774 O O . ILE A 1 229 ? 5.999 -1.220 10.487 1.00 96.19 229 ILE A O 1
ATOM 1778 N N . ALA A 1 230 ? 4.458 0.349 10.949 1.00 95.88 230 ALA A N 1
ATOM 1779 C CA . ALA A 1 230 ? 4.929 1.256 9.905 1.00 95.88 230 ALA A CA 1
ATOM 1780 C C . ALA A 1 230 ? 6.380 1.718 10.162 1.00 95.88 230 ALA A C 1
ATOM 1782 O O . ALA A 1 230 ? 7.176 1.799 9.225 1.00 95.88 230 ALA A O 1
ATOM 1783 N N . GLY A 1 231 ? 6.748 1.953 11.428 1.00 97.12 231 GLY A N 1
ATOM 1784 C CA . GLY A 1 231 ? 8.127 2.215 11.862 1.00 97.12 231 GLY A CA 1
ATOM 1785 C C . GLY A 1 231 ? 9.084 1.064 11.544 1.00 97.12 231 GLY A C 1
ATOM 1786 O O . GLY A 1 231 ? 10.140 1.282 10.951 1.00 97.12 231 GLY A O 1
ATOM 1787 N N . ILE A 1 232 ? 8.686 -0.175 11.848 1.00 97.12 232 ILE A N 1
ATOM 1788 C CA . ILE A 1 232 ? 9.452 -1.382 11.503 1.00 97.12 232 ILE A CA 1
ATOM 1789 C C . ILE A 1 232 ? 9.646 -1.477 9.985 1.00 97.12 232 ILE A C 1
ATOM 1791 O O . ILE A 1 232 ? 10.766 -1.702 9.528 1.00 97.12 232 ILE A O 1
ATOM 1795 N N . SER A 1 233 ? 8.601 -1.241 9.188 1.00 97.00 233 SER A N 1
ATOM 1796 C CA . SER A 1 233 ? 8.718 -1.230 7.726 1.00 97.00 233 SER A CA 1
ATOM 1797 C C . SER A 1 233 ? 9.690 -0.167 7.218 1.00 97.00 233 SER A C 1
ATOM 1799 O O . SER A 1 233 ? 10.524 -0.459 6.363 1.00 97.00 233 SER A O 1
ATOM 1801 N N . ALA A 1 234 ? 9.647 1.049 7.766 1.00 97.00 234 ALA A N 1
ATOM 1802 C CA . ALA A 1 234 ? 10.606 2.096 7.419 1.00 97.00 234 ALA A CA 1
ATOM 1803 C C . ALA A 1 234 ? 12.046 1.706 7.813 1.00 97.00 234 ALA A C 1
ATOM 1805 O O . ALA A 1 234 ? 12.981 1.910 7.041 1.00 97.00 234 ALA A O 1
ATOM 1806 N N . THR A 1 235 ? 12.250 1.061 8.966 1.00 97.06 235 THR A N 1
ATOM 1807 C CA . THR A 1 235 ? 13.569 0.518 9.342 1.00 97.06 235 THR A CA 1
ATOM 1808 C C . THR A 1 235 ? 14.050 -0.530 8.337 1.00 97.06 235 THR A C 1
ATOM 1810 O O . THR A 1 235 ? 15.192 -0.476 7.881 1.00 97.06 235 THR A O 1
ATOM 1813 N N . LEU A 1 236 ? 13.185 -1.467 7.946 1.00 96.62 236 LEU A N 1
ATOM 1814 C CA . LEU A 1 236 ? 13.524 -2.505 6.973 1.00 96.62 236 LEU A CA 1
ATOM 1815 C C . LEU A 1 236 ? 13.853 -1.911 5.592 1.00 96.62 236 LEU A C 1
ATOM 1817 O O . LEU A 1 236 ? 14.812 -2.354 4.965 1.00 96.62 236 LEU A O 1
ATOM 1821 N N . LEU A 1 237 ? 13.145 -0.865 5.146 1.00 95.69 237 LEU A N 1
ATOM 1822 C CA . LEU A 1 237 ? 13.494 -0.125 3.924 1.00 95.69 237 LEU A CA 1
ATOM 1823 C C . LEU A 1 237 ? 14.876 0.537 4.024 1.00 95.69 237 LEU A C 1
ATOM 1825 O O . LEU A 1 237 ? 15.636 0.505 3.057 1.00 95.69 237 LEU A O 1
ATOM 1829 N N . THR A 1 238 ? 15.249 1.065 5.193 1.00 95.06 238 THR A N 1
ATOM 1830 C CA . THR A 1 238 ? 16.610 1.572 5.438 1.00 95.06 238 THR A CA 1
ATOM 1831 C C . THR A 1 238 ? 17.645 0.457 5.279 1.00 95.06 238 THR A C 1
ATOM 1833 O O . THR A 1 238 ? 18.655 0.650 4.606 1.00 95.06 238 THR A O 1
ATOM 1836 N N . LEU A 1 239 ? 17.399 -0.728 5.848 1.00 94.94 239 LEU A N 1
ATOM 1837 C CA . LEU A 1 239 ? 18.309 -1.875 5.731 1.00 94.94 239 LEU A CA 1
ATOM 1838 C C . LEU A 1 239 ? 18.444 -2.368 4.280 1.00 94.94 239 LEU A C 1
ATOM 1840 O O . LEU A 1 239 ? 19.545 -2.712 3.839 1.00 94.94 239 LEU A O 1
ATOM 1844 N N . LEU A 1 240 ? 17.349 -2.358 3.515 1.00 94.19 240 LEU A N 1
ATOM 1845 C CA . LEU A 1 240 ? 17.385 -2.646 2.079 1.00 94.19 240 LEU A CA 1
ATOM 1846 C C . LEU A 1 240 ? 18.210 -1.602 1.321 1.00 94.19 240 LEU A C 1
ATOM 1848 O O . LEU A 1 240 ? 19.063 -1.967 0.515 1.00 94.19 240 LEU A O 1
ATOM 1852 N N . ASP A 1 241 ? 18.045 -0.315 1.634 1.00 93.38 241 ASP A N 1
ATOM 1853 C CA . ASP A 1 241 ? 18.826 0.755 1.010 1.00 93.38 241 ASP A CA 1
ATOM 1854 C C . ASP A 1 241 ? 20.331 0.626 1.293 1.00 93.38 241 ASP A C 1
ATOM 1856 O O . ASP A 1 241 ? 21.144 0.904 0.413 1.00 93.38 241 ASP A O 1
ATOM 1860 N N . LEU A 1 242 ? 20.716 0.157 2.484 1.00 91.62 242 LEU A N 1
ATOM 1861 C CA . LEU A 1 242 ? 22.116 -0.106 2.841 1.00 91.62 242 LEU A CA 1
ATOM 1862 C C . LEU A 1 242 ? 22.695 -1.327 2.111 1.00 91.62 242 LEU A C 1
ATOM 1864 O O . LEU A 1 242 ? 23.887 -1.368 1.807 1.00 91.62 242 LEU A O 1
ATOM 1868 N N . THR A 1 243 ? 21.860 -2.318 1.800 1.00 91.62 243 THR A N 1
ATOM 1869 C CA . THR A 1 243 ? 22.272 -3.542 1.093 1.00 91.62 243 THR A CA 1
ATOM 1870 C C . THR A 1 243 ? 22.073 -3.463 -0.421 1.00 91.62 243 THR A C 1
ATOM 1872 O O . THR A 1 243 ? 22.453 -4.394 -1.135 1.00 91.62 243 THR A O 1
ATOM 1875 N N . ARG A 1 244 ? 21.586 -2.327 -0.945 1.00 89.25 244 ARG A N 1
ATOM 1876 C CA . ARG A 1 244 ? 21.198 -2.157 -2.355 1.00 89.25 244 ARG A CA 1
ATOM 1877 C C . ARG A 1 244 ? 22.292 -2.467 -3.375 1.00 89.25 244 ARG A C 1
ATOM 1879 O O . ARG A 1 244 ? 21.995 -2.928 -4.466 1.00 89.25 244 ARG A O 1
ATOM 1886 N N . ARG A 1 245 ? 23.567 -2.254 -3.026 1.00 87.50 245 ARG A N 1
ATOM 1887 C CA . ARG A 1 245 ? 24.709 -2.540 -3.919 1.00 87.50 245 ARG A CA 1
ATOM 1888 C C . ARG A 1 245 ? 25.005 -4.040 -4.064 1.00 87.50 245 ARG A C 1
ATOM 1890 O O . ARG A 1 245 ? 25.762 -4.422 -4.946 1.00 87.50 245 ARG A O 1
ATOM 1897 N N . ARG A 1 246 ? 24.452 -4.884 -3.187 1.00 88.50 246 ARG A N 1
ATOM 1898 C CA . ARG A 1 246 ? 24.712 -6.335 -3.134 1.00 88.50 246 ARG A CA 1
ATOM 1899 C C . ARG A 1 246 ? 23.550 -7.178 -3.656 1.00 88.50 246 ARG A C 1
ATOM 1901 O O . ARG A 1 246 ? 23.670 -8.397 -3.729 1.00 88.50 246 ARG A O 1
ATOM 1908 N N . VAL A 1 247 ? 22.419 -6.552 -3.965 1.00 87.19 247 VAL A N 1
ATOM 1909 C CA . VAL A 1 247 ? 21.158 -7.228 -4.273 1.00 87.19 247 VAL A CA 1
ATOM 1910 C C . VAL A 1 247 ? 20.685 -6.781 -5.652 1.00 87.19 247 VAL A C 1
ATOM 1912 O O . VAL A 1 247 ? 20.815 -5.614 -6.007 1.00 87.19 247 VAL A O 1
ATOM 1915 N N . SER A 1 248 ? 20.138 -7.707 -6.442 1.00 87.00 248 SER A N 1
ATOM 1916 C CA . SER A 1 248 ? 19.587 -7.363 -7.758 1.00 87.00 248 SER A CA 1
ATOM 1917 C C . SER A 1 248 ? 18.424 -6.370 -7.629 1.00 87.00 248 SER A C 1
ATOM 1919 O O . SER A 1 248 ? 17.652 -6.430 -6.669 1.00 87.00 248 SER A O 1
ATOM 1921 N N . THR A 1 249 ? 18.238 -5.496 -8.622 1.00 84.44 249 THR A N 1
ATOM 1922 C CA . THR A 1 249 ? 17.136 -4.518 -8.629 1.00 84.44 249 THR A CA 1
ATOM 1923 C C . THR A 1 249 ? 15.765 -5.193 -8.521 1.00 84.44 249 THR A C 1
ATOM 1925 O O . THR A 1 249 ? 14.896 -4.704 -7.806 1.00 84.44 249 THR A O 1
ATOM 1928 N N . LEU A 1 250 ? 15.563 -6.341 -9.182 1.00 83.56 250 LEU A N 1
ATOM 1929 C CA . LEU A 1 250 ? 14.308 -7.100 -9.097 1.00 83.56 250 LEU A CA 1
ATOM 1930 C C . LEU A 1 250 ? 14.042 -7.598 -7.669 1.00 83.56 250 LEU A C 1
ATOM 1932 O O . LEU A 1 250 ? 12.926 -7.484 -7.157 1.00 83.56 250 LEU A O 1
ATOM 1936 N N . THR A 1 251 ? 15.077 -8.125 -7.015 1.00 87.50 251 THR A N 1
ATOM 1937 C CA . THR A 1 251 ? 14.979 -8.595 -5.635 1.00 87.50 251 THR A CA 1
ATOM 1938 C C . THR A 1 251 ? 14.726 -7.440 -4.666 1.00 87.50 251 THR A C 1
ATOM 1940 O O . THR A 1 251 ? 13.883 -7.584 -3.786 1.00 87.50 251 THR A O 1
ATOM 1943 N N . LEU A 1 252 ? 15.382 -6.287 -4.842 1.00 89.12 252 LEU A N 1
ATOM 1944 C CA . LEU A 1 252 ? 15.154 -5.103 -4.003 1.00 89.12 252 LEU A CA 1
ATOM 1945 C C . LEU A 1 252 ? 13.706 -4.618 -4.052 1.00 89.12 252 LEU A C 1
ATOM 1947 O O . LEU A 1 252 ? 13.139 -4.331 -3.005 1.00 89.12 252 LEU A O 1
ATOM 1951 N N . ARG A 1 253 ? 13.092 -4.581 -5.240 1.00 88.25 253 ARG A N 1
ATOM 1952 C CA . ARG A 1 253 ? 11.671 -4.225 -5.392 1.00 88.25 253 ARG A CA 1
ATOM 1953 C C . ARG A 1 253 ? 10.765 -5.188 -4.648 1.00 88.25 253 ARG A C 1
ATOM 1955 O O . ARG A 1 253 ? 9.985 -4.780 -3.800 1.00 88.25 253 ARG A O 1
ATOM 1962 N N . THR A 1 254 ? 10.942 -6.477 -4.936 1.00 89.44 254 THR A N 1
ATOM 1963 C CA . THR A 1 254 ? 10.135 -7.540 -4.332 1.00 89.44 254 THR A CA 1
ATOM 1964 C C . THR A 1 254 ? 10.222 -7.474 -2.805 1.00 89.44 254 THR A C 1
ATOM 1966 O O . THR A 1 254 ? 9.219 -7.619 -2.113 1.00 89.44 254 THR A O 1
ATOM 1969 N N . LEU A 1 255 ? 11.422 -7.214 -2.274 1.00 92.75 255 LEU A N 1
ATOM 1970 C CA . LEU A 1 255 ? 11.646 -7.030 -0.845 1.00 92.75 255 LEU A CA 1
ATOM 1971 C C . LEU A 1 255 ? 11.021 -5.740 -0.306 1.00 92.75 255 LEU A C 1
ATOM 1973 O O . LEU A 1 255 ? 10.446 -5.774 0.776 1.00 92.75 255 LEU A O 1
ATOM 1977 N N . ALA A 1 256 ? 11.096 -4.624 -1.029 1.00 93.19 256 ALA A N 1
ATOM 1978 C CA . ALA A 1 256 ? 10.474 -3.376 -0.596 1.00 93.19 256 ALA A CA 1
ATOM 1979 C C . ALA A 1 256 ? 8.953 -3.500 -0.467 1.00 93.19 256 ALA A C 1
ATOM 1981 O O . ALA A 1 256 ? 8.394 -3.004 0.512 1.00 93.19 256 ALA A O 1
ATOM 1982 N N . ASP A 1 257 ? 8.296 -4.199 -1.393 1.00 93.44 257 ASP A N 1
ATOM 1983 C CA . ASP A 1 257 ? 6.854 -4.459 -1.314 1.00 93.44 257 ASP A CA 1
ATOM 1984 C C . ASP A 1 257 ? 6.530 -5.459 -0.201 1.00 93.44 257 ASP A C 1
ATOM 1986 O O . ASP A 1 257 ? 5.581 -5.274 0.560 1.00 93.44 257 ASP A O 1
ATOM 1990 N N . MET A 1 258 ? 7.368 -6.485 -0.025 1.00 93.38 258 MET A N 1
ATOM 1991 C CA . MET A 1 258 ? 7.230 -7.451 1.068 1.00 93.38 258 MET A CA 1
ATOM 1992 C C . MET A 1 258 ? 7.331 -6.785 2.448 1.00 93.38 258 MET A C 1
ATOM 1994 O O . MET A 1 258 ? 6.618 -7.167 3.373 1.00 93.38 258 MET A O 1
ATOM 1998 N N . VAL A 1 259 ? 8.172 -5.760 2.595 1.00 95.38 259 VAL A N 1
ATOM 1999 C CA . VAL A 1 259 ? 8.306 -4.986 3.836 1.00 95.38 259 VAL A CA 1
ATOM 2000 C C . VAL A 1 259 ? 7.019 -4.230 4.198 1.00 95.38 259 VAL A C 1
ATOM 2002 O O . VAL A 1 259 ? 6.786 -3.952 5.375 1.00 95.38 259 VAL A O 1
ATOM 2005 N N . LEU A 1 260 ? 6.137 -3.939 3.239 1.00 95.44 260 LEU A N 1
ATOM 2006 C CA . LEU A 1 260 ? 4.819 -3.363 3.526 1.00 95.44 260 LEU A CA 1
ATOM 2007 C C . LEU A 1 260 ? 3.825 -4.393 4.085 1.00 95.44 260 LEU A C 1
ATOM 2009 O O . LEU A 1 260 ? 2.773 -3.999 4.576 1.00 95.44 260 LEU A O 1
ATOM 2013 N N . LEU A 1 261 ? 4.136 -5.692 4.050 1.00 95.81 261 LEU A N 1
ATOM 2014 C CA . LEU A 1 261 ? 3.276 -6.759 4.581 1.00 95.81 261 LEU A CA 1
ATOM 2015 C C . LEU A 1 261 ? 3.482 -7.027 6.078 1.00 95.81 261 LEU A C 1
ATOM 2017 O O . LEU A 1 261 ? 2.868 -7.938 6.632 1.00 95.81 261 LEU A O 1
ATOM 2021 N N . THR A 1 262 ? 4.304 -6.232 6.762 1.00 93.50 262 THR A N 1
ATOM 2022 C CA . THR A 1 262 ? 4.535 -6.338 8.210 1.00 93.50 262 THR A CA 1
ATOM 2023 C C . THR A 1 262 ? 3.259 -6.325 9.066 1.00 93.50 262 THR A C 1
ATOM 2025 O O . THR A 1 262 ? 3.279 -7.042 10.070 1.00 93.50 262 THR A O 1
ATOM 2028 N N . PRO A 1 263 ? 2.124 -5.663 8.715 1.00 92.69 263 PRO A N 1
ATOM 2029 C CA . PRO A 1 263 ? 0.902 -5.759 9.521 1.00 92.69 263 PRO A CA 1
ATOM 2030 C C . PRO A 1 263 ? 0.369 -7.182 9.684 1.00 92.69 263 PRO A C 1
ATOM 2032 O O . PRO A 1 263 ? -0.327 -7.447 10.662 1.00 92.69 263 PRO A O 1
ATOM 2035 N N . LEU A 1 264 ? 0.734 -8.117 8.795 1.00 92.50 264 LEU A N 1
ATOM 2036 C CA . LEU A 1 264 ? 0.404 -9.536 8.950 1.00 92.50 264 LEU A CA 1
ATOM 2037 C C . LEU A 1 264 ? 0.863 -10.103 10.299 1.00 92.50 264 LEU A C 1
ATOM 2039 O O . LEU A 1 264 ? 0.201 -10.988 10.827 1.00 92.50 264 LEU A O 1
ATOM 2043 N N . ILE A 1 265 ? 1.942 -9.574 10.886 1.00 90.25 265 ILE A N 1
ATOM 2044 C CA . ILE A 1 265 ? 2.438 -9.993 12.205 1.00 90.25 265 ILE A CA 1
ATOM 2045 C C . ILE A 1 265 ? 1.407 -9.679 13.299 1.00 90.25 265 ILE A C 1
ATOM 2047 O O . ILE A 1 265 ? 1.153 -10.516 14.162 1.00 90.25 265 ILE A O 1
ATOM 2051 N N . LEU A 1 266 ? 0.791 -8.490 13.256 1.00 86.81 266 LEU A N 1
ATOM 2052 C CA . LEU A 1 266 ? -0.275 -8.124 14.194 1.00 86.81 266 LEU A CA 1
ATOM 2053 C C . LEU A 1 266 ? -1.583 -8.839 13.865 1.00 86.81 266 LEU A C 1
ATOM 2055 O O . LEU A 1 266 ? -2.273 -9.294 14.766 1.00 86.81 266 LEU A O 1
ATOM 2059 N N . LEU A 1 267 ? -1.932 -8.964 12.586 1.00 86.62 267 LEU A N 1
ATOM 2060 C CA . LEU A 1 267 ? -3.177 -9.626 12.195 1.00 86.62 267 LEU A CA 1
ATOM 2061 C C . LEU A 1 267 ? -3.167 -11.121 12.540 1.00 86.62 267 LEU A C 1
ATOM 2063 O O . LEU A 1 267 ? -4.200 -11.654 12.926 1.00 86.62 267 LEU A O 1
ATOM 2067 N N . ALA A 1 268 ? -2.012 -11.785 12.463 1.00 85.50 268 ALA A N 1
ATOM 2068 C CA . ALA A 1 268 ? -1.864 -13.186 12.852 1.00 85.50 268 ALA A CA 1
ATOM 2069 C C . ALA A 1 268 ? -1.857 -13.400 14.376 1.00 85.50 268 ALA A C 1
ATOM 2071 O O . ALA A 1 268 ? -2.151 -14.503 14.836 1.00 85.50 268 ALA A O 1
ATOM 2072 N N . SER A 1 269 ? -1.508 -12.378 15.168 1.00 78.56 269 SER A N 1
ATOM 2073 C CA . SER A 1 269 ? -1.518 -12.475 16.634 1.00 78.56 269 SER A CA 1
ATOM 2074 C C . SER A 1 269 ? -2.908 -12.249 17.238 1.00 78.56 269 SER A C 1
ATOM 2076 O O . SER A 1 269 ? -3.170 -12.692 18.359 1.00 78.56 269 SER A O 1
ATOM 2078 N N . VAL A 1 270 ? -3.824 -11.630 16.488 1.00 67.25 270 VAL A N 1
ATOM 2079 C CA . VAL A 1 270 ? -5.242 -11.532 16.844 1.00 67.25 270 VAL A CA 1
ATOM 2080 C C . VAL A 1 270 ? -5.909 -12.878 16.542 1.00 67.25 270 VAL A C 1
ATOM 2082 O O . VAL A 1 270 ? -6.134 -13.230 15.386 1.00 67.25 270 VAL A O 1
ATOM 2085 N N . ARG A 1 271 ? -6.208 -13.665 17.584 1.00 48.09 271 ARG A N 1
ATOM 2086 C CA . ARG A 1 271 ? -6.968 -14.916 17.430 1.00 48.09 271 ARG A CA 1
ATOM 2087 C C . ARG A 1 271 ? -8.346 -14.607 16.823 1.00 48.09 271 ARG A C 1
ATOM 2089 O O . ARG A 1 271 ? -8.983 -13.667 17.299 1.00 48.09 271 ARG A O 1
ATOM 2096 N N . PRO A 1 272 ? -8.829 -15.386 15.837 1.00 49.59 272 PRO A N 1
ATOM 2097 C CA . PRO A 1 272 ? -10.224 -15.305 15.427 1.00 49.59 272 PRO A CA 1
ATOM 2098 C C . PRO A 1 272 ? -11.083 -15.738 16.622 1.00 49.59 272 PRO A C 1
ATOM 2100 O O . PRO A 1 272 ? -10.974 -16.877 17.081 1.00 49.59 272 PRO A O 1
ATOM 2103 N N . GLY A 1 273 ? -11.823 -14.782 17.183 1.00 43.44 273 GLY A N 1
ATOM 2104 C CA . GLY A 1 273 ? -12.865 -15.026 18.180 1.00 43.44 273 GLY A CA 1
ATOM 2105 C C . GLY A 1 273 ? -14.152 -15.491 17.525 1.00 43.44 273 GLY A C 1
ATOM 2106 O O . GLY A 1 273 ? -14.379 -15.105 16.355 1.00 43.44 273 GLY A O 1
#

Solvent-accessible surface area (backbone atoms only — not comparable to full-atom values): 14736 Å² total; per-residue (Å²): 131,67,69,64,57,56,48,38,46,72,71,44,46,47,65,16,51,41,41,37,55,50,25,50,49,49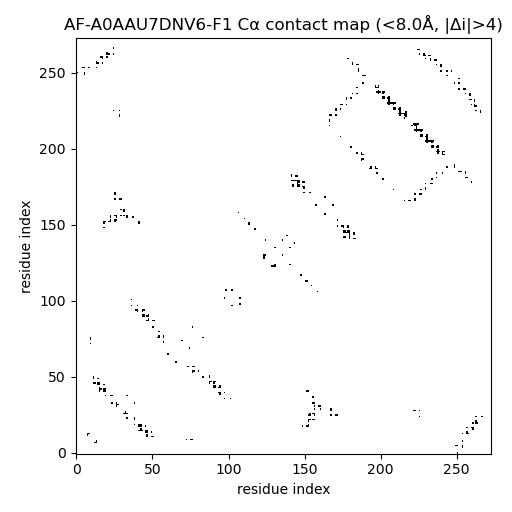,15,54,61,68,76,45,89,79,59,68,69,58,46,50,35,48,28,26,49,44,29,30,52,52,51,48,52,55,53,52,51,40,55,49,47,67,73,65,71,61,73,89,65,83,52,71,65,50,57,50,54,62,72,44,39,83,54,51,50,58,48,33,51,50,29,46,49,51,32,51,50,47,49,69,76,72,45,51,73,73,56,49,60,61,51,47,52,55,51,48,52,49,51,52,45,57,53,37,69,70,36,87,83,69,66,59,69,68,53,65,73,74,45,59,72,40,48,53,51,13,43,51,52,39,48,64,32,40,44,73,41,56,77,75,49,81,82,84,54,68,68,56,53,51,44,51,51,48,49,20,54,47,43,14,48,45,47,47,46,49,54,39,70,66,40,94,59,68,81,71,70,53,36,68,63,26,46,52,51,16,53,52,25,42,54,49,14,59,63,31,46,83,77,37,56,63,44,14,48,54,27,34,39,52,14,51,30,26,45,52,49,23,55,47,50,73,44,48,91,81,48,55,69,70,56,50,45,45,48,50,57,53,41,64,48,49,58,53,62,60,58,69,67,54,72,90,125